Protein AF-X1PT94-F1 (afdb_monomer_lite)

Foldseek 3Di:
DWWPPPFTWDWDFDPVQKIKIWGDDVVVPDTDIDIGDDQFGWPDWDWADDDHTIKIWTWTWHQFPNDTDIDIDIDDDPDQDDDLLSDAQFPPKDKWAQADKWKWFAWDQFFQIKTATPAFTAGPVRHGDDFQFKKAKDDWPFQHVRHPAIFTWAPDDRPRRMTTTHHNVNPGGDNRNVGGGTDGIMIMTTWDFKAAPQSVQAQHWKWKDFPSHTDDIDHQHPRIDGHPDIGRIMMIHHHDDDDDDDDDDDPPDPPDDDDD

Sequence (260 aa):
AFQSRPDSVLWCVLNNGDIATMTYQRDQEVVAWALQTTEGDYESVTVIPGTDEDEVWVIVKRTIDSNDVRYIERFQPRDWGTDQTDCYFVDSGLSFDGGDVVNITDITQADPAVVTVSAWPVDGDGTDLTDDDEVMLTSVSGMTEVNDNIYAIDDANVTGLTFSLNDSANVGDVNSFDFTAYTSGGTAQRFEKNFSGLSHLEGEEVAVFADGGPHQNLNVSSAAVQLSEWSNKVVVGLPYTSVFETLPLIFNTPMGSTIA

Secondary structure (DSSP, 8-state):
-EE-SSS-EEEEE-TTS-EEEEEEEGGGTEEEEEEE--SSEEEEEEEE--SSS-EEEEEEEEEETTEEEEEEEEPPPS--TT-GGG---SEEEEEEE----EEEEEE-SSSS-EEEESS--B-TTSPBP-TT-EEEEEEEES-GGGTTEEEEEEEEETTTTEEEEE-TTSSSB---TTSPPP-EEEEEEE-EEEEE--GGGTTSEEEEEETTEE---EE-BTTEEEEEEEESEEEEEE-------PPP------------

InterPro domains:
  IPR042302 Ubiquitin-activating enzyme E1, FCCH domain superfamily [G3DSA:2.40.30.180] (100-189)

pLDDT: mean 91.66, std 8.6, range [41.69, 98.44]

Radius of gyration: 25.39 Å; chains: 1; bounding box: 57×68×74 Å

Organism: NCBI:txid412755

Structure (mmCIF, N/CA/C/O backbone):
data_AF-X1PT94-F1
#
_entry.id   AF-X1PT94-F1
#
loop_
_atom_site.group_PDB
_atom_site.id
_atom_site.type_symbol
_atom_site.label_atom_id
_atom_site.label_alt_id
_atom_site.label_comp_id
_atom_site.label_asym_id
_atom_site.label_entity_id
_atom_site.label_seq_id
_atom_site.pdbx_PDB_ins_code
_atom_site.Cartn_x
_atom_site.Cartn_y
_atom_site.Cartn_z
_atom_site.occupancy
_atom_site.B_iso_or_equiv
_atom_site.auth_seq_id
_atom_site.auth_comp_id
_atom_site.auth_asym_id
_atom_site.auth_atom_id
_atom_site.pdbx_PDB_model_num
ATOM 1 N N . ALA A 1 1 ? -22.632 1.485 16.801 1.00 94.38 1 ALA A N 1
ATOM 2 C CA . ALA A 1 1 ? -23.000 1.313 15.379 1.00 94.38 1 ALA A CA 1
ATOM 3 C C . ALA A 1 1 ? -23.213 -0.170 15.078 1.00 94.38 1 ALA A C 1
ATOM 5 O O . ALA A 1 1 ? -22.689 -0.989 15.823 1.00 94.38 1 ALA A O 1
ATOM 6 N N . PHE A 1 2 ? -24.005 -0.531 14.066 1.00 96.44 2 PHE A N 1
ATOM 7 C CA . PHE A 1 2 ? -24.284 -1.936 13.737 1.00 96.44 2 PHE A CA 1
ATOM 8 C C . PHE A 1 2 ? -23.809 -2.249 12.320 1.00 96.44 2 PHE A C 1
ATOM 10 O O . PHE A 1 2 ? -24.237 -1.585 11.380 1.00 96.44 2 PHE A O 1
ATOM 17 N N . GLN A 1 3 ? -22.935 -3.245 12.210 1.00 96.12 3 GLN A N 1
ATOM 18 C CA . GLN A 1 3 ? -22.429 -3.816 10.969 1.00 96.12 3 GLN A CA 1
ATOM 19 C C . GLN A 1 3 ? -23.208 -5.090 10.674 1.00 96.12 3 GLN A C 1
ATOM 21 O O . GLN A 1 3 ? -23.402 -5.911 11.569 1.00 96.12 3 GLN A O 1
ATOM 26 N N . SER A 1 4 ? -23.693 -5.230 9.446 1.00 93.25 4 SER A N 1
ATOM 27 C CA . SER A 1 4 ? -24.478 -6.382 9.006 1.00 93.25 4 SER A CA 1
ATOM 28 C C . SER A 1 4 ? -23.685 -7.344 8.124 1.00 93.25 4 SER A C 1
ATOM 30 O O . SER A 1 4 ? -24.002 -8.535 8.117 1.00 93.25 4 SER A O 1
ATOM 32 N N . ARG A 1 5 ? -22.673 -6.839 7.403 1.00 92.31 5 ARG A N 1
ATOM 33 C CA . ARG A 1 5 ? -21.803 -7.593 6.489 1.00 92.31 5 ARG A CA 1
ATOM 34 C C . ARG A 1 5 ? -20.322 -7.327 6.780 1.00 92.31 5 ARG A C 1
ATOM 36 O O . ARG A 1 5 ? -19.987 -6.171 7.028 1.00 92.31 5 ARG A O 1
ATOM 43 N N . PRO A 1 6 ? -19.443 -8.339 6.698 1.00 88.94 6 PRO A N 1
ATOM 44 C CA . PRO A 1 6 ? -19.732 -9.726 6.312 1.00 88.94 6 PRO A CA 1
ATOM 45 C C . PRO A 1 6 ? -20.402 -10.511 7.449 1.00 88.94 6 PRO A C 1
ATOM 47 O O . PRO A 1 6 ? -21.268 -11.347 7.201 1.00 88.94 6 PRO A O 1
ATOM 50 N N . ASP A 1 7 ? -20.070 -10.162 8.691 1.00 89.56 7 ASP A N 1
ATOM 51 C CA . ASP A 1 7 ? -20.659 -10.698 9.910 1.00 89.56 7 ASP A CA 1
ATOM 52 C C . ASP A 1 7 ? -21.449 -9.616 10.650 1.00 89.56 7 ASP A C 1
ATOM 54 O O . ASP A 1 7 ? -21.142 -8.425 10.590 1.00 89.56 7 ASP A O 1
ATOM 58 N N . SER A 1 8 ? -22.467 -10.037 11.400 1.00 94.12 8 SER A N 1
ATOM 59 C CA . SER A 1 8 ? -23.232 -9.126 12.249 1.00 94.12 8 SER A CA 1
ATOM 60 C C . SER A 1 8 ? -22.442 -8.759 13.507 1.00 94.12 8 SER A C 1
ATOM 62 O O . SER A 1 8 ? -22.244 -9.599 14.391 1.00 94.12 8 SER A O 1
ATOM 64 N N . VAL A 1 9 ? -22.026 -7.494 13.600 1.00 96.06 9 VAL A N 1
ATOM 65 C CA . VAL A 1 9 ? -21.229 -6.958 14.712 1.00 96.06 9 VAL A CA 1
ATOM 66 C C . VAL A 1 9 ? -21.850 -5.674 15.261 1.00 96.06 9 VAL A C 1
ATOM 68 O O . VAL A 1 9 ? -22.137 -4.722 14.532 1.00 96.06 9 VAL A O 1
ATOM 71 N N . LEU A 1 10 ? -22.051 -5.625 16.580 1.00 97.00 10 LEU A N 1
ATOM 72 C CA . LEU A 1 10 ? -22.396 -4.393 17.292 1.00 97.00 10 LEU A CA 1
ATOM 73 C C . LEU A 1 10 ? -21.126 -3.741 17.846 1.00 97.00 10 LEU A C 1
ATOM 75 O O . LEU A 1 10 ? -20.381 -4.373 18.589 1.00 97.00 10 LEU A O 1
ATOM 79 N N . TRP A 1 11 ? -20.945 -2.462 17.534 1.00 97.75 11 TRP A N 1
ATOM 80 C CA . TRP A 1 11 ? -19.798 -1.645 17.925 1.00 97.75 11 TRP A CA 1
ATOM 81 C C . TRP A 1 11 ? -20.204 -0.605 18.973 1.00 97.75 11 TRP A C 1
ATOM 83 O O . TRP A 1 11 ? -21.110 0.205 18.723 1.00 97.75 11 TRP A O 1
ATOM 93 N N . CYS A 1 12 ? -19.527 -0.604 20.121 1.00 97.75 12 CYS A N 1
ATOM 94 C CA . CYS A 1 12 ? -19.824 0.244 21.274 1.00 97.75 12 CYS A CA 1
ATOM 95 C C . CYS A 1 12 ? -18.552 0.925 21.792 1.00 97.75 12 CYS A C 1
ATOM 97 O O . CYS A 1 12 ? -17.741 0.284 22.455 1.00 97.75 12 CYS A O 1
ATOM 99 N N . VAL A 1 13 ? -18.401 2.225 21.531 1.00 98.06 13 VAL A N 1
ATOM 100 C CA . VAL A 1 13 ? -17.330 3.036 22.134 1.00 98.06 13 VAL A CA 1
ATOM 101 C C . VAL A 1 13 ? -17.594 3.185 23.632 1.00 98.06 13 VAL A C 1
ATOM 103 O O . VAL A 1 13 ? -18.721 3.476 24.046 1.00 98.06 13 VAL A O 1
ATOM 106 N N . LEU A 1 14 ? -16.566 2.948 24.439 1.00 97.69 14 LEU A N 1
ATOM 107 C CA . LEU A 1 14 ? -16.616 3.006 25.892 1.00 97.69 14 LEU A CA 1
ATOM 108 C C . LEU A 1 14 ? -16.024 4.326 26.406 1.00 97.69 14 LEU A C 1
ATOM 110 O O . LEU A 1 14 ? -15.196 4.960 25.763 1.00 97.69 14 LEU A O 1
ATOM 114 N N . ASN A 1 15 ? -16.408 4.733 27.619 1.00 96.75 15 ASN A N 1
ATOM 115 C CA . ASN A 1 15 ? -15.910 5.976 28.229 1.00 96.75 15 ASN A CA 1
ATOM 116 C C . ASN A 1 15 ? -14.405 5.957 28.561 1.00 96.75 15 ASN A C 1
ATOM 118 O O . ASN A 1 15 ? -13.868 6.994 28.940 1.00 96.75 15 ASN A O 1
ATOM 122 N N . ASN A 1 16 ? -13.756 4.791 28.516 1.00 95.94 16 ASN A N 1
ATOM 123 C CA . ASN A 1 16 ? -12.332 4.625 28.804 1.00 95.94 16 ASN A CA 1
ATOM 124 C C . ASN A 1 16 ? -11.446 4.673 27.547 1.00 95.94 16 ASN A C 1
ATOM 126 O O . ASN A 1 16 ? -10.262 4.406 27.688 1.00 95.94 16 ASN A O 1
ATOM 130 N N . GLY A 1 17 ? -12.007 4.965 26.368 1.00 95.88 17 GLY A N 1
ATOM 131 C CA . GLY A 1 17 ? -11.255 5.060 25.113 1.00 95.88 17 GLY A CA 1
ATOM 132 C C . GLY A 1 17 ? -11.216 3.771 24.290 1.00 95.88 17 GLY A C 1
ATOM 133 O O . GLY A 1 17 ? -10.846 3.826 23.125 1.00 95.88 17 GLY A O 1
ATOM 134 N N . ASP A 1 18 ? -11.664 2.633 24.827 1.00 97.00 18 ASP A N 1
ATOM 135 C CA . ASP A 1 18 ? -11.749 1.370 24.080 1.00 97.00 18 ASP A CA 1
ATOM 136 C C . ASP A 1 18 ? -13.046 1.252 23.260 1.00 97.00 18 ASP A C 1
ATOM 138 O O . ASP A 1 18 ? -14.045 1.939 23.513 1.00 97.00 18 ASP A O 1
ATOM 142 N N . ILE A 1 19 ? -13.085 0.289 22.332 1.00 97.56 19 ILE A N 1
ATOM 143 C CA . ILE A 1 19 ? -14.310 -0.108 21.627 1.00 97.56 19 ILE A CA 1
ATOM 144 C C . ILE A 1 19 ? -14.654 -1.579 21.894 1.00 97.56 19 ILE A C 1
ATOM 146 O O . ILE A 1 19 ? -13.893 -2.504 21.618 1.00 97.56 19 ILE A O 1
ATOM 150 N N . ALA A 1 20 ? -15.843 -1.813 22.450 1.00 97.31 20 ALA A N 1
ATOM 151 C CA . ALA A 1 20 ? -16.391 -3.149 22.629 1.00 97.31 20 ALA A CA 1
ATOM 152 C C . ALA A 1 20 ? -17.113 -3.602 21.355 1.00 97.31 20 ALA A C 1
ATOM 154 O O . ALA A 1 20 ? -17.947 -2.883 20.798 1.00 97.31 20 ALA A O 1
ATOM 155 N N . THR A 1 21 ? -16.824 -4.829 20.933 1.00 96.69 21 THR A N 1
ATOM 156 C CA . THR A 1 21 ? -17.401 -5.477 19.753 1.00 96.69 21 THR A CA 1
ATOM 157 C C . THR A 1 21 ? -18.184 -6.708 20.176 1.00 96.69 21 THR A C 1
ATOM 159 O O . THR A 1 21 ? -17.680 -7.541 20.925 1.00 96.69 21 THR A O 1
ATOM 162 N N . MET A 1 22 ? -19.429 -6.828 19.722 1.00 96.19 22 MET A N 1
ATOM 163 C CA . MET A 1 22 ? -20.236 -8.029 19.925 1.00 96.19 22 MET A CA 1
ATOM 164 C C . MET A 1 22 ? -20.492 -8.699 18.587 1.00 96.19 22 MET A C 1
ATOM 166 O O . MET A 1 22 ? -21.262 -8.178 17.782 1.00 96.19 22 MET A O 1
ATOM 170 N N . THR A 1 23 ? -19.910 -9.877 18.389 1.00 94.00 23 THR A N 1
ATOM 171 C CA . THR A 1 23 ? -20.283 -10.754 17.276 1.00 94.00 23 THR A CA 1
ATOM 172 C C . THR A 1 23 ? -21.617 -11.417 17.604 1.00 94.00 23 THR A C 1
ATOM 174 O O . THR A 1 23 ? -21.763 -12.031 18.666 1.00 94.00 23 THR A O 1
ATOM 177 N N . TYR A 1 24 ? -22.591 -11.284 16.705 1.00 92.06 24 TYR A N 1
ATOM 178 C CA . TYR A 1 24 ? -23.948 -11.793 16.879 1.00 92.06 24 TYR A CA 1
ATOM 179 C C . TYR A 1 24 ? -24.372 -12.646 15.683 1.00 92.06 24 TYR A C 1
ATOM 181 O O . TYR A 1 24 ? -24.795 -12.122 14.659 1.00 92.06 24 TYR A O 1
ATOM 189 N N . GLN A 1 25 ? -24.331 -13.970 15.822 1.00 90.25 25 GLN A N 1
ATOM 190 C CA . GLN A 1 25 ? -24.859 -14.893 14.816 1.00 90.25 25 GLN A CA 1
ATOM 191 C C . GLN A 1 25 ? -25.937 -15.773 15.440 1.00 90.25 25 GLN A C 1
ATOM 193 O O . GLN A 1 25 ? -25.661 -16.807 16.048 1.00 90.25 25 GLN A O 1
ATOM 198 N N . ARG A 1 26 ? -27.198 -15.359 15.278 1.00 85.94 26 ARG A N 1
ATOM 199 C CA . ARG A 1 26 ? -28.342 -16.048 15.887 1.00 85.94 26 ARG A CA 1
ATOM 200 C C . ARG A 1 26 ? -28.503 -17.487 15.398 1.00 85.94 26 ARG A C 1
ATOM 202 O O . ARG A 1 26 ? -28.813 -18.352 16.208 1.00 85.94 26 ARG A O 1
ATOM 209 N N . ASP A 1 27 ? -28.273 -17.731 14.111 1.00 86.81 27 ASP A N 1
ATOM 210 C CA . ASP A 1 27 ? -28.433 -19.059 13.502 1.00 86.81 27 ASP A CA 1
ATOM 211 C C . ASP A 1 27 ? -27.394 -20.072 14.008 1.00 86.81 27 ASP A C 1
ATOM 213 O O . ASP A 1 27 ? -27.640 -21.274 13.970 1.00 86.81 27 ASP A O 1
ATOM 217 N N . GLN A 1 28 ? -26.258 -19.582 14.515 1.00 86.00 28 GLN A N 1
ATOM 218 C CA . GLN A 1 28 ? -25.193 -20.379 15.133 1.00 86.00 28 GLN A CA 1
ATOM 219 C C . GLN A 1 28 ? -25.213 -20.294 16.669 1.00 86.00 28 GLN A C 1
ATOM 221 O O . GLN A 1 28 ? -24.307 -20.801 17.324 1.00 86.00 28 GLN A O 1
ATOM 226 N N . GLU A 1 29 ? -26.213 -19.622 17.250 1.00 89.50 29 GLU A N 1
ATOM 227 C CA . GLU A 1 29 ? -26.308 -19.338 18.690 1.00 89.50 29 GLU A CA 1
ATOM 228 C C . GLU A 1 29 ? -25.057 -18.641 19.271 1.00 89.50 29 GLU A C 1
ATOM 230 O O . GLU A 1 29 ? -24.755 -18.759 20.459 1.00 89.50 29 GLU A O 1
ATOM 235 N N . VAL A 1 30 ? -24.336 -17.868 18.449 1.00 89.31 30 VAL A N 1
ATOM 236 C CA . VAL A 1 30 ? -23.120 -17.156 18.863 1.00 89.31 30 VAL A CA 1
ATOM 237 C C . VAL A 1 30 ? -23.462 -15.740 19.310 1.00 89.31 30 VAL A C 1
ATOM 239 O O . VAL A 1 30 ? -23.962 -14.923 18.533 1.00 89.31 30 VAL A O 1
ATOM 242 N N . VAL A 1 31 ? -23.125 -15.442 20.564 1.00 93.12 31 VAL A N 1
ATOM 243 C CA . VAL A 1 31 ? -23.072 -14.087 21.118 1.00 93.12 31 VAL A CA 1
ATOM 244 C C . VAL A 1 31 ? -21.767 -13.961 21.891 1.00 93.12 31 VAL A C 1
ATOM 246 O O . VAL A 1 31 ? -21.625 -14.544 22.966 1.00 93.12 31 VAL A O 1
ATOM 249 N N . ALA A 1 32 ? -20.804 -13.233 21.336 1.00 91.75 32 ALA A N 1
ATOM 250 C CA . ALA A 1 32 ? -19.468 -13.114 21.912 1.00 91.75 32 ALA A CA 1
ATOM 251 C C . ALA A 1 32 ? -19.018 -11.656 21.937 1.00 91.75 32 ALA A C 1
ATOM 253 O O . ALA A 1 32 ? -19.151 -10.953 20.938 1.00 91.75 32 ALA A O 1
ATOM 254 N N . TRP A 1 33 ? -18.484 -11.227 23.079 1.00 94.62 33 TRP A N 1
ATOM 255 C CA . TRP A 1 33 ? -17.905 -9.900 23.259 1.00 94.62 33 TRP A CA 1
ATOM 256 C C . TRP A 1 33 ? -16.384 -9.968 23.164 1.00 94.62 33 TRP A C 1
ATOM 258 O O . TRP A 1 33 ? -15.770 -10.864 23.740 1.00 94.62 33 TRP A O 1
ATOM 268 N N . ALA A 1 34 ? -15.798 -8.990 22.487 1.00 94.38 34 ALA A N 1
ATOM 269 C CA . ALA A 1 34 ? -14.366 -8.738 22.451 1.00 94.38 34 ALA A CA 1
ATOM 270 C C . ALA A 1 34 ? -14.104 -7.240 22.647 1.00 94.38 34 ALA A C 1
ATOM 272 O O . ALA A 1 34 ? -14.920 -6.400 22.258 1.00 94.38 34 ALA A O 1
ATOM 273 N N . LEU A 1 35 ? -12.971 -6.916 23.260 1.00 95.44 35 LEU A N 1
ATOM 274 C CA . LEU A 1 35 ? -12.508 -5.546 23.442 1.00 95.44 35 LEU A CA 1
ATOM 275 C C . LEU A 1 35 ? -11.435 -5.251 22.396 1.00 95.44 35 LEU A C 1
ATOM 277 O O . LEU A 1 35 ? -10.544 -6.077 22.211 1.00 95.44 35 LEU A O 1
ATOM 281 N N . GLN A 1 36 ? -11.531 -4.101 21.735 1.00 94.94 36 GLN A N 1
ATOM 282 C CA . GLN A 1 36 ? -10.475 -3.577 20.876 1.00 94.94 36 GLN A CA 1
ATOM 283 C C . GLN A 1 36 ? -9.895 -2.326 21.537 1.00 94.94 36 GLN A C 1
ATOM 285 O O . GLN A 1 36 ? -10.638 -1.415 21.919 1.00 94.94 36 GLN A O 1
ATOM 290 N N . THR A 1 37 ? -8.573 -2.303 21.644 1.00 94.25 37 THR A N 1
ATOM 291 C CA . THR A 1 37 ? -7.779 -1.227 22.241 1.00 94.25 37 THR A CA 1
ATOM 292 C C . THR A 1 37 ? -6.743 -0.785 21.212 1.00 94.25 37 THR A C 1
ATOM 294 O O . THR A 1 37 ? -6.176 -1.631 20.527 1.00 94.25 37 THR A O 1
ATOM 297 N N . THR A 1 38 ? -6.523 0.523 21.110 1.00 94.06 38 THR A N 1
ATOM 298 C CA . THR A 1 38 ? -5.530 1.178 20.238 1.00 94.06 38 THR A CA 1
ATOM 299 C C . THR A 1 38 ? -4.609 2.040 21.101 1.00 94.06 38 THR A C 1
ATOM 301 O O . THR A 1 38 ? -4.947 2.361 22.241 1.00 94.06 38 THR A O 1
ATOM 304 N N . GLU A 1 39 ? -3.476 2.485 20.560 1.00 92.12 39 GLU A N 1
ATOM 305 C CA . GLU A 1 39 ? -2.701 3.580 21.155 1.00 92.12 39 GLU A CA 1
ATOM 306 C C . GLU A 1 39 ? -3.374 4.940 20.912 1.00 92.12 39 GLU A C 1
ATOM 308 O O . GLU A 1 39 ? -3.039 5.706 20.010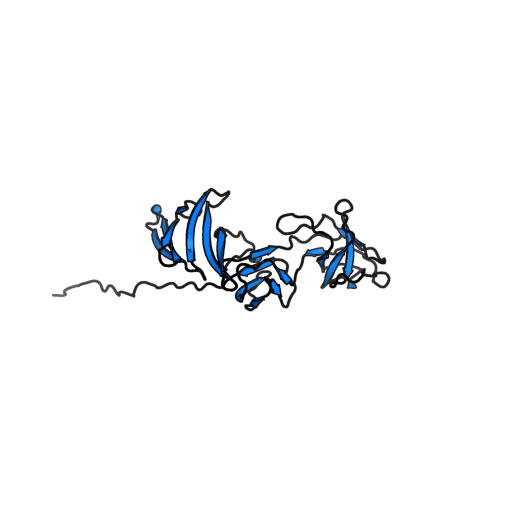 1.00 92.12 39 GLU A O 1
ATOM 313 N N . GLY A 1 40 ? -4.406 5.212 21.701 1.00 94.00 40 GLY A N 1
ATOM 314 C CA . GLY A 1 40 ? -5.260 6.388 21.597 1.00 94.00 40 GLY A CA 1
ATOM 315 C C . GLY A 1 40 ? -6.636 6.104 22.189 1.00 94.00 40 GLY A C 1
ATOM 316 O O . GLY A 1 40 ? -6.853 5.057 22.794 1.00 94.00 40 GLY A O 1
ATOM 317 N N . ASP A 1 41 ? -7.576 7.020 21.976 1.00 97.44 41 ASP A N 1
ATOM 318 C CA . ASP A 1 41 ? -8.955 6.878 22.441 1.00 97.44 41 ASP A CA 1
ATOM 319 C C . ASP A 1 41 ? -9.924 6.855 21.252 1.00 97.44 41 ASP A C 1
ATOM 321 O O . ASP A 1 41 ? -10.014 7.824 20.492 1.00 97.44 41 ASP A O 1
ATOM 325 N N . TYR A 1 42 ? -10.717 5.793 21.114 1.00 98.19 42 TYR A N 1
ATOM 326 C CA . TYR A 1 42 ? -11.893 5.806 20.247 1.00 98.19 42 TYR A CA 1
ATOM 327 C C . TYR A 1 42 ? -12.920 6.806 20.809 1.00 98.19 42 TYR A C 1
ATOM 329 O O . TYR A 1 42 ? -13.397 6.660 21.933 1.00 98.19 42 TYR A O 1
ATOM 337 N N . GLU A 1 43 ? -13.301 7.821 20.029 1.00 98.00 43 GLU A N 1
ATOM 338 C CA . GLU A 1 43 ? -14.294 8.833 20.433 1.00 98.00 43 GLU A CA 1
ATOM 339 C C . GLU A 1 43 ? -15.669 8.606 19.781 1.00 98.00 43 GLU A C 1
ATOM 341 O O . GLU A 1 43 ? -16.701 8.997 20.332 1.00 98.00 43 GLU A O 1
ATOM 346 N N . SER A 1 44 ? -15.712 7.988 18.597 1.00 98.06 44 SER A N 1
ATOM 347 C CA . SER A 1 44 ? -16.954 7.758 17.850 1.00 98.06 44 SER A CA 1
ATOM 348 C C . SER A 1 44 ? -16.819 6.591 16.878 1.00 98.06 44 SER A C 1
ATOM 350 O O . SER A 1 44 ? -15.726 6.305 16.401 1.00 98.06 44 SER A O 1
ATOM 352 N N . VAL A 1 45 ? -17.945 5.950 16.552 1.00 98.44 45 VAL A N 1
ATOM 353 C CA . VAL A 1 45 ? -18.034 4.900 15.530 1.00 98.44 45 VAL A CA 1
ATOM 354 C C . VAL A 1 45 ? -19.313 5.051 14.712 1.00 98.44 45 VAL A C 1
ATOM 356 O O . VAL A 1 45 ? -20.404 5.241 15.261 1.00 98.44 45 VAL A O 1
ATOM 359 N N . THR A 1 46 ? -19.198 4.902 13.397 1.00 98.19 46 THR A N 1
ATOM 360 C CA . THR A 1 46 ? -20.323 4.788 12.470 1.00 98.19 46 THR A CA 1
ATOM 361 C C . THR A 1 46 ? -20.092 3.635 11.504 1.00 98.19 46 THR A C 1
ATOM 363 O O . THR A 1 46 ? -18.961 3.233 11.257 1.00 98.19 46 THR A O 1
ATOM 366 N N . VAL A 1 47 ? -21.182 3.090 10.973 1.00 98.06 47 VAL A N 1
ATOM 367 C CA . VAL A 1 47 ? -21.133 2.061 9.935 1.00 98.06 47 VAL A CA 1
ATOM 368 C C . VAL A 1 47 ? -21.922 2.557 8.739 1.00 98.06 47 VAL A C 1
ATOM 370 O O . VAL A 1 47 ? -23.036 3.062 8.909 1.00 98.06 47 VAL A O 1
ATOM 373 N N . ILE A 1 48 ? -21.342 2.423 7.551 1.00 96.88 48 ILE A N 1
ATOM 374 C CA . ILE A 1 48 ? -22.002 2.722 6.281 1.00 96.88 48 ILE A CA 1
ATOM 375 C C . ILE A 1 48 ? -21.987 1.480 5.381 1.00 96.88 48 ILE A C 1
ATOM 377 O O . ILE A 1 48 ? -21.082 0.659 5.504 1.00 96.88 48 ILE A O 1
ATOM 381 N N . PRO A 1 49 ? -22.968 1.310 4.481 1.00 95.88 49 PRO A N 1
ATOM 382 C CA . PRO A 1 49 ? -22.921 0.224 3.507 1.00 95.88 49 PRO A CA 1
ATOM 383 C C . PRO A 1 49 ? -21.754 0.428 2.530 1.00 95.88 49 PRO A C 1
ATOM 385 O O . PRO A 1 49 ? -21.680 1.491 1.912 1.00 95.88 49 PRO A O 1
ATOM 388 N N . GLY A 1 50 ? -20.887 -0.575 2.375 1.00 91.88 50 GLY A N 1
ATOM 389 C CA . GLY A 1 50 ? -19.879 -0.634 1.310 1.00 91.88 50 GLY A CA 1
ATOM 390 C C . GLY A 1 50 ? -20.350 -1.469 0.113 1.00 91.88 50 GLY A C 1
ATOM 391 O O . GLY A 1 50 ? -21.536 -1.804 -0.002 1.00 91.88 50 GLY A O 1
ATOM 392 N N . THR A 1 51 ? -19.431 -1.792 -0.802 1.00 89.75 51 THR A N 1
ATOM 393 C CA . THR A 1 51 ? -19.721 -2.617 -1.992 1.00 89.75 51 THR A CA 1
ATOM 394 C C . THR A 1 51 ? -19.944 -4.081 -1.626 1.00 89.75 51 THR A C 1
ATOM 396 O O . THR A 1 51 ? -20.997 -4.639 -1.943 1.00 89.75 51 THR A O 1
ATOM 399 N N . ASP A 1 52 ? -18.980 -4.666 -0.918 1.00 89.38 52 ASP A N 1
ATOM 400 C CA . ASP A 1 52 ? -18.935 -6.091 -0.572 1.00 89.38 52 ASP A CA 1
ATOM 401 C C . ASP A 1 52 ? -19.175 -6.306 0.930 1.00 89.38 52 ASP A C 1
ATOM 403 O O . ASP A 1 52 ? -20.008 -7.124 1.334 1.00 89.38 52 ASP A O 1
ATOM 407 N N . GLU A 1 53 ? -18.524 -5.488 1.759 1.00 93.88 53 GLU A N 1
ATOM 408 C CA . GLU A 1 53 ? -18.646 -5.465 3.217 1.00 93.88 53 GLU A CA 1
ATOM 409 C C . GLU A 1 53 ? -19.139 -4.093 3.704 1.00 93.88 53 GLU A C 1
ATOM 411 O O . GLU A 1 53 ? -18.954 -3.080 3.031 1.00 93.88 53 GLU A O 1
ATOM 416 N N . ASP A 1 54 ? -19.790 -4.041 4.870 1.00 96.38 54 ASP A N 1
ATOM 417 C CA . ASP A 1 54 ? -20.132 -2.759 5.491 1.00 96.38 54 ASP A CA 1
ATOM 418 C C . ASP A 1 54 ? -18.858 -2.112 6.053 1.00 96.38 54 ASP A C 1
ATOM 420 O O . ASP A 1 54 ? -18.062 -2.769 6.727 1.00 96.38 54 ASP A O 1
ATOM 424 N N . GLU A 1 55 ? -18.694 -0.810 5.838 1.00 96.56 55 GLU A N 1
ATOM 425 C CA . GLU A 1 55 ? -17.508 -0.071 6.255 1.00 96.56 55 GLU A CA 1
ATOM 426 C C . GLU A 1 55 ? -17.678 0.489 7.668 1.00 96.56 55 GLU A C 1
ATOM 428 O O . GLU A 1 55 ? -18.623 1.236 7.955 1.00 96.56 55 GLU A O 1
ATOM 433 N N . VAL A 1 56 ? -16.733 0.163 8.551 1.00 97.00 56 VAL A N 1
ATOM 434 C CA . VAL A 1 56 ? -16.699 0.655 9.931 1.00 97.00 56 VAL A CA 1
ATOM 435 C C . VAL A 1 56 ? -15.710 1.808 10.020 1.00 97.00 56 VAL A C 1
ATOM 437 O O . VAL A 1 56 ? -14.505 1.622 9.864 1.00 97.00 56 VAL A O 1
ATOM 440 N N . TRP A 1 57 ? -16.232 2.996 10.302 1.00 97.88 57 TRP A N 1
ATOM 441 C CA . TRP A 1 57 ? -15.463 4.227 10.427 1.00 97.88 57 TRP A CA 1
ATOM 442 C C . TRP A 1 57 ? -15.440 4.682 11.880 1.00 97.88 57 TRP A C 1
ATOM 444 O O . TRP A 1 57 ? -16.485 4.738 12.539 1.00 97.88 57 TRP A O 1
ATOM 454 N N . VAL A 1 58 ? -14.264 5.046 12.373 1.00 98.06 58 VAL A N 1
ATOM 455 C CA . VAL A 1 58 ? -14.050 5.513 13.743 1.00 98.06 58 VAL A CA 1
ATOM 456 C C . VAL A 1 58 ? -13.359 6.868 13.763 1.00 98.06 58 VAL A C 1
ATOM 458 O O . VAL A 1 58 ? -12.617 7.225 12.852 1.00 98.06 58 VAL A O 1
ATOM 461 N N . ILE A 1 59 ? -13.618 7.629 14.824 1.00 98.12 59 ILE A N 1
ATOM 462 C CA . ILE A 1 59 ? -12.779 8.768 15.190 1.00 98.12 59 ILE A CA 1
ATOM 463 C C . ILE A 1 59 ? -11.866 8.299 16.311 1.00 98.12 59 ILE A C 1
ATOM 465 O O . ILE A 1 59 ? -12.369 7.879 17.355 1.00 98.12 59 ILE A O 1
ATOM 469 N N . VAL A 1 60 ? -10.557 8.400 16.101 1.00 97.88 60 VAL A N 1
ATOM 470 C CA . VAL A 1 60 ? -9.542 8.088 17.110 1.00 97.88 60 VAL A CA 1
ATOM 471 C C . VAL A 1 60 ? -8.819 9.370 17.486 1.00 97.88 60 VAL A C 1
ATOM 473 O O . VAL A 1 60 ? -8.334 10.107 16.626 1.00 97.88 60 VAL A O 1
ATOM 476 N N . LYS A 1 61 ? -8.766 9.664 18.779 1.00 97.50 61 LYS A N 1
ATOM 477 C CA . LYS A 1 61 ? -7.946 10.732 19.334 1.00 97.50 61 LYS A CA 1
ATOM 478 C C . LYS A 1 61 ? -6.571 10.162 19.686 1.00 97.50 61 LYS A C 1
ATOM 480 O O . LYS A 1 61 ? -6.486 9.203 20.447 1.00 97.50 61 LYS A O 1
ATOM 485 N N . ARG A 1 62 ? -5.507 10.789 19.187 1.00 95.38 62 ARG A N 1
ATOM 486 C CA . ARG A 1 62 ? -4.107 10.450 19.495 1.00 95.38 62 ARG A CA 1
ATOM 487 C C . ARG A 1 62 ? -3.362 11.697 19.964 1.00 95.38 62 ARG A C 1
ATOM 489 O O . ARG A 1 62 ? -3.763 12.817 19.638 1.00 95.38 62 ARG A O 1
ATOM 496 N N . THR A 1 63 ? -2.290 11.514 20.725 1.00 94.25 63 THR A N 1
ATOM 497 C CA . THR A 1 63 ? -1.394 12.609 21.111 1.00 94.25 63 THR A CA 1
ATOM 498 C C . THR A 1 63 ? -0.118 12.508 20.286 1.00 94.25 63 THR A C 1
ATOM 500 O O . THR A 1 63 ? 0.719 11.663 20.564 1.00 94.25 63 THR A O 1
ATOM 503 N N . ILE A 1 64 ? 0.033 13.388 19.296 1.00 93.38 64 ILE A N 1
ATOM 504 C CA . ILE A 1 64 ? 1.186 13.436 18.387 1.00 93.38 64 ILE A CA 1
ATOM 505 C C . ILE A 1 64 ? 1.978 14.709 18.670 1.00 93.38 64 ILE A C 1
ATOM 507 O O . ILE A 1 64 ? 1.402 15.800 18.715 1.00 93.38 64 ILE A O 1
ATOM 511 N N . ASP A 1 65 ? 3.282 14.591 18.925 1.00 90.06 65 ASP A N 1
ATOM 512 C CA . ASP A 1 65 ? 4.155 15.723 19.273 1.00 90.06 65 ASP A CA 1
ATOM 513 C C . ASP A 1 65 ? 3.580 16.633 20.377 1.00 90.06 65 ASP A C 1
ATOM 515 O O . ASP A 1 65 ? 3.629 17.863 20.307 1.00 90.06 65 ASP A O 1
ATOM 519 N N . SER A 1 66 ? 3.010 16.033 21.429 1.00 91.25 66 SER A N 1
ATOM 520 C CA . SER A 1 66 ? 2.322 16.731 22.537 1.00 91.25 66 SER A CA 1
ATOM 521 C C . SER A 1 66 ? 1.019 17.461 22.168 1.00 91.25 66 SER A C 1
ATOM 523 O O . SER A 1 66 ? 0.506 18.230 22.984 1.00 91.25 66 SER A O 1
ATOM 525 N N . ASN A 1 67 ? 0.463 17.232 20.978 1.00 94.44 67 ASN A N 1
ATOM 526 C CA . ASN A 1 67 ? -0.813 17.795 20.544 1.00 94.44 67 ASN A CA 1
ATOM 527 C C . ASN A 1 67 ? -1.874 16.705 20.411 1.00 94.44 67 ASN A C 1
ATOM 529 O O . ASN A 1 67 ? -1.643 15.665 19.803 1.00 94.44 67 ASN A O 1
ATOM 533 N N . ASP A 1 68 ? -3.070 16.981 20.924 1.00 96.25 68 ASP A N 1
ATOM 534 C CA . ASP A 1 68 ? -4.224 16.111 20.718 1.00 96.25 68 ASP A CA 1
ATOM 535 C C . ASP A 1 68 ? -4.788 16.312 19.306 1.00 96.25 68 ASP A C 1
ATOM 537 O O . ASP A 1 68 ? -5.339 17.371 18.986 1.00 96.25 68 ASP A O 1
ATOM 541 N N . VAL A 1 69 ? -4.695 15.271 18.484 1.00 96.50 69 VAL A N 1
ATOM 542 C CA . VAL A 1 69 ? -5.195 15.229 17.105 1.00 96.50 69 VAL A CA 1
ATOM 543 C C . VAL A 1 69 ? -6.271 14.150 16.992 1.00 96.50 69 VAL A C 1
ATOM 545 O O . VAL A 1 69 ? -6.299 13.193 17.763 1.00 96.50 69 VAL A O 1
ATOM 548 N N . ARG A 1 70 ? -7.211 14.332 16.063 1.00 97.31 70 ARG A N 1
ATOM 549 C CA . ARG A 1 70 ? -8.273 13.365 15.770 1.00 97.31 70 ARG A CA 1
ATOM 550 C C . ARG A 1 70 ? -8.127 12.874 14.345 1.00 97.31 70 ARG A C 1
ATOM 552 O O . ARG A 1 70 ? -8.099 13.691 13.426 1.00 97.31 70 ARG A O 1
ATOM 559 N N . TYR A 1 71 ? -8.102 11.562 14.195 1.00 97.25 71 TYR A N 1
ATOM 560 C CA . TYR A 1 71 ? -8.027 10.873 12.920 1.00 97.25 71 TYR A CA 1
ATOM 561 C C . TYR A 1 71 ? -9.358 10.201 12.621 1.00 97.25 71 TYR A C 1
ATOM 563 O O . TYR A 1 71 ? -10.073 9.768 13.527 1.00 97.25 71 TYR A O 1
ATOM 571 N N . ILE A 1 72 ? -9.700 10.163 11.338 1.00 97.50 72 ILE A N 1
ATOM 572 C CA . ILE A 1 72 ? -10.793 9.344 10.828 1.00 97.50 72 ILE A CA 1
ATOM 573 C C . ILE A 1 72 ? -10.133 8.082 10.293 1.00 97.50 72 ILE A C 1
ATOM 575 O O . ILE A 1 72 ? -9.377 8.157 9.328 1.00 97.50 72 ILE A O 1
ATOM 579 N N . GLU A 1 73 ? -10.406 6.950 10.929 1.00 96.75 73 GLU A N 1
ATOM 580 C CA . GLU A 1 73 ? -9.814 5.661 10.574 1.00 96.75 73 GLU A CA 1
ATOM 581 C C . GLU A 1 73 ? -10.921 4.696 10.131 1.00 96.75 73 GLU A C 1
ATOM 583 O O . GLU A 1 73 ? -12.076 4.801 10.563 1.00 96.75 73 GLU A O 1
ATOM 588 N N . ARG A 1 74 ? -10.579 3.766 9.238 1.00 95.31 74 ARG A N 1
ATOM 589 C CA . ARG A 1 74 ? -11.492 2.744 8.719 1.00 95.31 74 ARG A CA 1
ATOM 590 C C . ARG A 1 74 ? -10.931 1.373 9.065 1.00 95.31 74 ARG A C 1
ATOM 592 O O . ARG A 1 74 ? -9.775 1.105 8.758 1.00 95.31 74 ARG A O 1
ATOM 599 N N . PHE A 1 75 ? -11.748 0.499 9.649 1.00 94.00 75 PHE A N 1
ATOM 600 C CA . PHE A 1 75 ? -11.359 -0.905 9.780 1.00 94.00 75 PHE A CA 1
ATOM 601 C C . PHE A 1 75 ? -11.265 -1.535 8.392 1.00 94.00 75 PHE A C 1
ATOM 603 O O . PHE A 1 75 ? -12.176 -1.379 7.574 1.00 94.00 75 PHE A O 1
ATOM 610 N N . GLN A 1 76 ? -10.170 -2.248 8.138 1.00 92.00 76 GLN A N 1
ATOM 611 C CA . GLN A 1 76 ? -9.992 -2.962 6.883 1.00 92.00 76 GLN A CA 1
ATOM 612 C C . GLN A 1 76 ? -11.078 -4.044 6.729 1.00 92.00 76 GLN A C 1
ATOM 614 O O . GLN A 1 76 ? -11.425 -4.693 7.726 1.00 92.00 76 GLN A O 1
ATOM 619 N N . PRO A 1 77 ? -11.622 -4.249 5.512 1.00 89.62 77 PRO A N 1
ATOM 620 C CA . PRO A 1 77 ? -12.471 -5.396 5.216 1.00 89.62 77 PRO A CA 1
ATOM 621 C C . PRO A 1 77 ? -11.818 -6.709 5.646 1.00 89.62 77 PRO A C 1
ATOM 623 O O . PRO A 1 77 ? -10.593 -6.849 5.657 1.00 89.62 77 PRO A O 1
ATOM 626 N N . ARG A 1 78 ? -12.646 -7.681 6.025 1.00 84.56 78 ARG A N 1
ATOM 627 C CA . ARG A 1 78 ? -12.166 -8.978 6.500 1.00 84.56 78 ARG A CA 1
ATOM 628 C C . ARG A 1 78 ? -11.615 -9.827 5.359 1.00 84.56 78 ARG A C 1
ATOM 630 O O . ARG A 1 78 ? -10.679 -10.596 5.587 1.00 84.56 78 ARG A O 1
ATOM 637 N N . ASP A 1 79 ? -12.215 -9.728 4.178 1.00 85.38 79 ASP A N 1
ATOM 638 C CA . ASP A 1 79 ? -11.719 -10.362 2.963 1.00 85.38 79 ASP A CA 1
ATOM 639 C C . ASP A 1 79 ? -10.611 -9.510 2.323 1.00 85.38 79 ASP A C 1
ATOM 641 O O . ASP A 1 79 ? -10.846 -8.403 1.843 1.00 85.38 79 ASP A O 1
ATOM 645 N N . TRP A 1 80 ? -9.391 -10.042 2.336 1.00 79.44 80 TRP A N 1
ATOM 646 C CA . TRP A 1 80 ? -8.207 -9.482 1.675 1.00 79.44 80 TRP A CA 1
ATOM 647 C C . TRP A 1 80 ? -7.842 -10.279 0.411 1.00 79.44 80 TRP A C 1
ATOM 649 O O . TRP A 1 80 ? -6.741 -10.171 -0.118 1.00 79.44 80 TRP A O 1
ATOM 659 N N . GLY A 1 81 ? -8.766 -11.105 -0.087 1.00 85.19 81 GLY A N 1
ATOM 660 C CA . GLY A 1 81 ? -8.568 -11.916 -1.276 1.00 85.19 81 GLY A CA 1
ATOM 661 C C . GLY A 1 81 ? -7.623 -13.092 -1.037 1.00 85.19 81 GLY A C 1
ATOM 662 O O . GLY A 1 81 ? -7.694 -13.799 -0.031 1.00 85.19 81 GLY A O 1
ATOM 663 N N . THR A 1 82 ? -6.779 -13.367 -2.030 1.00 84.81 82 THR A N 1
ATOM 664 C CA . THR A 1 82 ? -5.872 -14.527 -2.023 1.00 84.81 82 THR A CA 1
ATOM 665 C C . THR A 1 82 ? -4.400 -14.150 -1.981 1.00 84.81 82 THR A C 1
ATOM 667 O O . THR A 1 82 ? -3.568 -15.047 -1.835 1.00 84.81 82 THR A O 1
ATOM 670 N N . ASP A 1 83 ? -4.072 -12.869 -2.159 1.00 85.56 83 ASP A N 1
ATOM 671 C CA . ASP A 1 83 ? -2.689 -12.412 -2.177 1.00 85.56 83 ASP A CA 1
ATOM 672 C C . ASP A 1 83 ? -2.213 -12.115 -0.756 1.00 85.56 83 ASP A C 1
ATOM 674 O O . ASP A 1 83 ? -2.766 -11.282 -0.043 1.00 85.56 83 ASP A O 1
ATOM 678 N N . GLN A 1 84 ? -1.175 -12.827 -0.328 1.00 86.19 84 GLN A N 1
ATOM 679 C CA . GLN A 1 84 ? -0.621 -12.653 1.006 1.00 86.19 84 GLN A CA 1
ATOM 680 C C . GLN A 1 84 ? -0.030 -11.251 1.202 1.00 86.19 84 GLN A C 1
ATOM 682 O O . GLN A 1 84 ? 0.034 -10.790 2.339 1.00 86.19 84 GLN A O 1
ATOM 687 N N . THR A 1 85 ? 0.385 -10.560 0.137 1.00 87.00 85 THR A N 1
ATOM 688 C CA . THR A 1 85 ? 0.912 -9.192 0.244 1.00 87.00 85 THR A CA 1
ATOM 689 C C . THR A 1 85 ? -0.136 -8.185 0.709 1.00 87.00 85 THR A C 1
ATOM 691 O O . THR A 1 85 ? 0.228 -7.160 1.272 1.00 87.00 85 THR A O 1
ATOM 694 N N . ASP A 1 86 ? -1.421 -8.498 0.528 1.00 86.00 86 ASP A N 1
ATOM 695 C CA . ASP A 1 86 ? -2.542 -7.607 0.850 1.00 86.00 86 ASP A CA 1
ATOM 696 C C . ASP A 1 86 ? -3.027 -7.798 2.301 1.00 86.00 86 ASP A C 1
ATOM 698 O O . ASP A 1 86 ? -4.004 -7.195 2.752 1.00 86.00 86 ASP A O 1
ATOM 702 N N . CYS A 1 87 ? -2.330 -8.648 3.061 1.00 87.44 87 CYS A N 1
ATOM 703 C CA . CYS A 1 87 ? -2.567 -8.846 4.481 1.00 87.44 87 CYS A CA 1
ATOM 704 C C . CYS A 1 87 ? -2.356 -7.543 5.262 1.00 87.44 87 CYS A C 1
ATOM 706 O O . CYS A 1 87 ? -1.255 -6.998 5.319 1.00 87.44 87 CYS A O 1
ATOM 708 N N . TYR A 1 88 ? -3.401 -7.101 5.958 1.00 90.75 88 TYR A N 1
ATOM 709 C CA . TYR A 1 88 ? -3.385 -5.885 6.762 1.00 90.75 88 TYR A CA 1
ATOM 710 C C . TYR A 1 88 ? -3.645 -6.229 8.234 1.00 90.75 88 TYR A C 1
ATOM 712 O O . TYR A 1 88 ? -4.784 -6.293 8.697 1.00 90.75 88 TYR A O 1
ATOM 720 N N . PHE A 1 89 ? -2.568 -6.503 8.971 1.00 89.94 89 PHE A N 1
ATOM 721 C CA . PHE A 1 89 ? -2.614 -6.906 10.383 1.00 89.94 89 PHE A CA 1
ATOM 722 C C . PHE A 1 89 ? -1.874 -5.907 11.272 1.00 89.94 89 PHE A C 1
ATOM 724 O O . PHE A 1 89 ? -1.010 -6.273 12.068 1.00 89.94 89 PHE A O 1
ATOM 731 N N . VAL A 1 90 ? -2.236 -4.637 11.133 1.00 93.56 90 VAL A N 1
ATOM 732 C CA . VAL A 1 90 ? -1.735 -3.524 11.942 1.00 93.56 90 VAL A CA 1
ATOM 733 C C . VAL A 1 90 ? -2.894 -2.616 12.337 1.00 93.56 90 VAL A C 1
ATOM 735 O O . VAL A 1 90 ? -3.957 -2.650 11.716 1.00 93.56 90 VAL A O 1
ATOM 738 N N . ASP A 1 91 ? -2.684 -1.806 13.366 1.00 93.88 91 ASP A N 1
ATOM 739 C CA . ASP A 1 91 ? -3.608 -0.743 13.753 1.00 93.88 91 ASP A CA 1
ATOM 740 C C . ASP A 1 91 ? -3.136 0.606 13.188 1.00 93.88 91 ASP A C 1
ATOM 742 O O . ASP A 1 91 ? -1.934 0.845 13.054 1.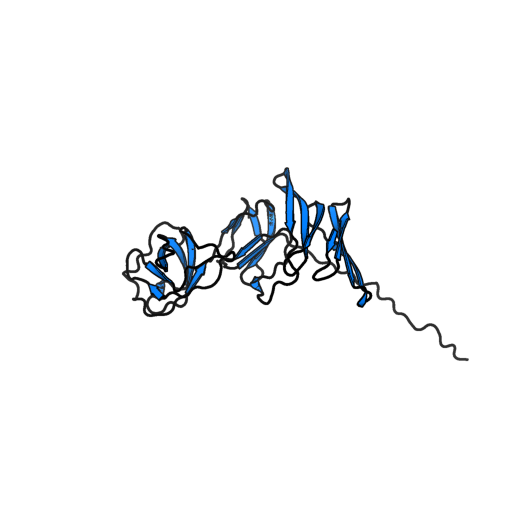00 93.88 91 ASP A O 1
ATOM 746 N N . SER A 1 92 ? -4.077 1.482 12.829 1.00 94.12 92 SER A N 1
ATOM 747 C CA . SER A 1 92 ? -3.803 2.812 12.264 1.00 94.12 92 SER A CA 1
ATOM 748 C C . SER A 1 92 ? -2.801 2.803 11.098 1.00 94.12 92 SER A C 1
ATOM 750 O O . SER A 1 92 ? -1.947 3.679 10.972 1.00 94.12 92 SER A O 1
ATOM 752 N N . GLY A 1 93 ? -2.831 1.765 10.265 1.00 94.38 93 GLY A N 1
ATOM 753 C CA . GLY A 1 93 ? -1.792 1.563 9.266 1.00 94.38 93 GLY A CA 1
ATOM 754 C C . GLY A 1 93 ? -1.959 2.402 7.998 1.00 94.38 93 GLY A C 1
ATOM 755 O O . GLY A 1 93 ? -3.040 2.888 7.661 1.00 94.38 93 GLY A O 1
ATOM 756 N N . LEU A 1 94 ? -0.881 2.489 7.234 1.00 94.12 94 LEU A N 1
ATOM 757 C CA . LEU A 1 94 ? -0.857 2.969 5.860 1.00 94.12 94 LEU A CA 1
ATOM 758 C C . LEU A 1 94 ? -0.316 1.850 4.970 1.00 94.12 94 LEU A C 1
ATOM 760 O O . LEU A 1 94 ? 0.615 1.142 5.358 1.00 94.12 94 LEU A O 1
ATOM 764 N N . SER A 1 95 ? -0.908 1.686 3.792 1.00 92.88 95 SER A N 1
ATOM 765 C CA . SER A 1 95 ? -0.419 0.767 2.771 1.00 92.88 95 SER A CA 1
ATOM 766 C C . SER A 1 95 ? 0.161 1.540 1.595 1.00 92.88 95 SER A C 1
ATOM 768 O O . SER A 1 95 ? -0.380 2.569 1.195 1.00 92.88 95 SER A O 1
ATOM 770 N N . PHE A 1 96 ? 1.225 1.001 1.029 1.00 94.12 96 PHE A N 1
ATOM 771 C CA . PHE A 1 96 ? 1.812 1.396 -0.234 1.00 94.12 96 PHE A CA 1
ATOM 772 C C . PHE A 1 96 ? 1.729 0.208 -1.189 1.00 94.12 96 PHE A C 1
ATOM 774 O O . PHE A 1 96 ? 2.042 -0.919 -0.798 1.00 94.12 96 PHE A O 1
ATOM 781 N N . ASP A 1 97 ? 1.324 0.473 -2.423 1.00 93.69 97 ASP A N 1
ATOM 782 C CA . ASP A 1 97 ? 1.301 -0.504 -3.502 1.00 93.69 97 ASP A CA 1
ATOM 783 C C . ASP A 1 97 ? 1.880 0.154 -4.755 1.00 93.69 97 ASP A C 1
ATOM 785 O O . ASP A 1 97 ? 1.285 1.066 -5.330 1.00 93.69 97 ASP A O 1
ATOM 789 N N . GLY A 1 98 ? 3.071 -0.290 -5.149 1.00 92.62 98 GLY A N 1
ATOM 790 C CA . GLY A 1 98 ? 3.766 0.204 -6.330 1.00 92.62 98 GLY A CA 1
ATOM 791 C C . GLY A 1 98 ? 3.202 -0.321 -7.651 1.00 92.62 98 GLY A C 1
ATOM 792 O O . GLY A 1 98 ? 3.722 0.025 -8.710 1.00 92.62 98 GLY A O 1
ATOM 793 N N . GLY A 1 99 ? 2.157 -1.145 -7.603 1.00 93.31 99 GLY A N 1
ATOM 794 C CA . GLY A 1 99 ? 1.453 -1.640 -8.769 1.00 93.31 99 GLY A CA 1
ATOM 795 C C . GLY A 1 99 ? 2.102 -2.855 -9.423 1.00 93.31 99 GLY A C 1
ATOM 796 O O . GLY A 1 99 ? 3.125 -3.403 -8.984 1.00 93.31 99 GLY A O 1
ATOM 797 N N . ASP A 1 100 ? 1.445 -3.286 -10.496 1.00 92.69 100 ASP A N 1
ATOM 798 C CA . ASP A 1 100 ? 1.751 -4.520 -11.203 1.00 92.69 100 ASP A CA 1
ATOM 799 C C . ASP A 1 100 ? 2.989 -4.410 -12.097 1.00 92.69 100 ASP A C 1
ATOM 801 O O . ASP A 1 100 ? 3.392 -3.353 -12.586 1.00 92.69 100 ASP A O 1
ATOM 805 N N . VAL A 1 101 ? 3.567 -5.573 -12.380 1.00 94.69 101 VAL A N 1
ATOM 806 C CA . VAL A 1 101 ? 4.673 -5.708 -13.321 1.00 94.69 101 VAL A CA 1
ATOM 807 C C . VAL A 1 101 ? 4.239 -5.417 -14.763 1.00 94.69 101 VAL A C 1
ATOM 809 O O . VAL A 1 101 ? 3.235 -5.935 -15.258 1.00 94.69 101 VAL A O 1
ATOM 812 N N . VAL A 1 102 ? 5.056 -4.654 -15.488 1.00 96.50 102 VAL A N 1
ATOM 813 C CA . VAL A 1 102 ? 4.841 -4.322 -16.901 1.00 96.50 102 VAL A CA 1
ATOM 814 C C . VAL A 1 102 ? 5.951 -4.897 -17.772 1.00 96.50 102 VAL A C 1
ATOM 816 O O . VAL A 1 102 ? 7.130 -4.817 -17.439 1.00 96.50 102 VAL A O 1
ATOM 819 N N . ASN A 1 103 ? 5.596 -5.458 -18.933 1.00 97.12 103 ASN A N 1
ATOM 820 C CA . ASN A 1 103 ? 6.594 -6.006 -19.856 1.00 97.12 103 ASN A CA 1
ATOM 821 C C . ASN A 1 103 ? 7.299 -4.901 -20.648 1.00 97.12 103 ASN A C 1
ATOM 823 O O . ASN A 1 103 ? 6.638 -4.019 -21.207 1.00 97.12 103 ASN A O 1
ATOM 827 N N . ILE A 1 104 ? 8.617 -5.031 -20.775 1.00 97.12 104 ILE A N 1
ATOM 828 C CA . ILE A 1 104 ? 9.475 -4.197 -21.619 1.00 97.12 104 ILE A CA 1
ATOM 829 C C . ILE A 1 104 ? 9.501 -4.778 -23.032 1.00 97.12 104 ILE A C 1
ATOM 831 O O . ILE A 1 104 ? 9.599 -5.992 -23.226 1.00 97.12 104 ILE A O 1
ATOM 835 N N . THR A 1 105 ? 9.410 -3.906 -24.032 1.00 97.00 105 THR A N 1
ATOM 836 C CA . THR A 1 105 ? 9.438 -4.282 -25.450 1.00 97.00 105 THR A CA 1
ATOM 837 C C . THR A 1 105 ? 10.702 -3.837 -26.170 1.00 97.00 105 THR A C 1
ATOM 839 O O . THR A 1 105 ? 11.031 -4.430 -27.195 1.00 97.00 105 THR A O 1
ATOM 842 N N . ASP A 1 106 ? 11.387 -2.805 -25.672 1.00 97.00 106 ASP A N 1
ATOM 843 C CA . ASP A 1 106 ? 12.662 -2.342 -26.224 1.00 97.00 106 ASP A CA 1
ATOM 844 C C . ASP A 1 106 ? 13.456 -1.528 -25.195 1.00 97.00 106 ASP A C 1
ATOM 846 O O . ASP A 1 106 ? 12.861 -0.892 -24.323 1.00 97.00 106 ASP A O 1
ATOM 850 N N . ILE A 1 107 ? 14.785 -1.522 -25.323 1.00 96.56 107 ILE A N 1
ATOM 851 C CA . ILE A 1 107 ? 15.671 -0.593 -24.611 1.00 96.56 107 ILE A CA 1
ATOM 852 C C . ILE A 1 107 ? 16.728 -0.089 -25.591 1.00 96.56 107 ILE A C 1
ATOM 854 O O . ILE A 1 107 ? 17.499 -0.872 -26.156 1.00 96.56 107 ILE A O 1
ATOM 858 N N . THR A 1 108 ? 16.780 1.226 -25.797 1.00 96.62 108 THR A N 1
ATOM 859 C CA . THR A 1 108 ? 17.714 1.830 -26.750 1.00 96.62 108 THR A CA 1
ATOM 860 C C . THR A 1 108 ? 19.135 1.833 -26.204 1.00 96.62 108 THR A C 1
ATOM 862 O O . THR A 1 108 ? 19.352 2.245 -25.070 1.00 96.62 108 THR A O 1
ATOM 865 N N . GLN A 1 109 ? 20.111 1.495 -27.047 1.00 94.12 109 GLN A N 1
ATOM 866 C CA . GLN A 1 109 ? 21.536 1.675 -26.760 1.00 94.12 109 GLN A CA 1
ATOM 867 C C . GLN A 1 109 ? 21.948 3.137 -27.035 1.00 94.12 109 GLN A C 1
ATOM 869 O O . GLN A 1 109 ? 22.449 3.462 -28.115 1.00 94.12 109 GLN A O 1
ATOM 874 N N . ALA A 1 110 ? 21.646 4.026 -26.090 1.00 94.12 110 ALA A N 1
ATOM 875 C CA . ALA A 1 110 ? 21.795 5.477 -26.207 1.00 94.12 110 ALA A CA 1
ATOM 876 C C . ALA A 1 110 ? 22.100 6.152 -24.850 1.00 94.12 110 ALA A C 1
ATOM 878 O O . ALA A 1 110 ? 22.230 5.488 -23.820 1.00 94.12 110 ALA A O 1
ATOM 879 N N . ASP A 1 111 ? 22.239 7.478 -24.886 1.00 91.94 111 ASP A N 1
ATOM 880 C CA . ASP A 1 111 ? 22.437 8.370 -23.740 1.00 91.94 111 ASP A CA 1
ATOM 881 C C . ASP A 1 111 ? 21.440 9.541 -23.884 1.00 91.94 111 ASP A C 1
ATOM 883 O O . ASP A 1 111 ? 21.682 10.416 -24.730 1.00 91.94 111 ASP A O 1
ATOM 887 N N . PRO A 1 112 ? 20.281 9.516 -23.193 1.00 93.75 112 PRO A N 1
ATOM 888 C CA . PRO A 1 112 ? 19.825 8.509 -22.221 1.00 93.75 112 PRO A CA 1
ATOM 889 C C . PRO A 1 112 ? 19.402 7.162 -22.834 1.00 93.75 112 PRO A C 1
ATOM 891 O O . PRO A 1 112 ? 19.020 7.069 -24.005 1.00 93.75 112 PRO A O 1
ATOM 894 N N . ALA A 1 113 ? 19.417 6.109 -22.014 1.00 94.69 113 ALA A N 1
ATOM 895 C CA . ALA A 1 113 ? 18.779 4.831 -22.313 1.00 94.69 113 ALA A CA 1
ATOM 896 C C . ALA A 1 113 ? 17.250 4.954 -22.190 1.00 94.69 113 ALA A C 1
ATOM 898 O O . ALA A 1 113 ? 16.724 5.116 -21.091 1.00 94.69 113 ALA A O 1
ATOM 899 N N . VAL A 1 114 ? 16.534 4.848 -23.310 1.00 96.69 114 VAL A N 1
ATOM 900 C CA . VAL A 1 114 ? 15.067 4.900 -23.359 1.00 96.69 114 VAL A CA 1
ATOM 901 C C . VAL A 1 114 ? 14.489 3.490 -23.344 1.00 96.69 114 VAL A C 1
ATOM 903 O O . VAL A 1 114 ? 14.816 2.660 -24.197 1.00 96.69 114 VAL A O 1
ATOM 906 N N . VAL A 1 115 ? 13.594 3.231 -22.397 1.00 97.06 115 VAL A N 1
ATOM 907 C CA . VAL A 1 115 ? 12.824 1.994 -22.261 1.00 97.06 115 VAL A CA 1
ATOM 908 C C . VAL A 1 115 ? 11.472 2.176 -22.933 1.00 97.06 115 VAL A C 1
ATOM 910 O O . VAL A 1 115 ? 10.809 3.192 -22.748 1.00 97.06 115 VAL A O 1
ATOM 913 N N . THR A 1 116 ? 11.045 1.178 -23.703 1.00 97.56 116 THR A N 1
ATOM 914 C CA . THR A 1 116 ? 9.685 1.087 -24.248 1.00 97.56 116 THR A CA 1
ATOM 915 C C . THR A 1 116 ? 8.933 -0.040 -23.555 1.00 97.56 116 THR A C 1
ATOM 917 O O . THR A 1 116 ? 9.443 -1.160 -23.469 1.00 97.56 116 THR A O 1
ATOM 920 N N . VAL A 1 117 ? 7.714 0.229 -23.097 1.00 97.38 117 VAL A N 1
ATOM 921 C CA . VAL A 1 117 ? 6.866 -0.721 -22.366 1.00 97.38 117 VAL A CA 1
ATOM 922 C C . VAL A 1 117 ? 5.613 -1.112 -23.149 1.00 97.38 117 VAL A C 1
ATOM 924 O O . VAL A 1 117 ? 5.154 -0.419 -24.051 1.00 97.38 117 VAL A O 1
ATOM 927 N N . SER A 1 118 ? 5.048 -2.267 -22.804 1.00 96.31 118 SER A N 1
ATOM 928 C CA . SER A 1 118 ? 3.838 -2.814 -23.441 1.00 96.31 118 SER A CA 1
ATOM 929 C C . SER A 1 118 ? 2.534 -2.124 -23.019 1.00 96.31 118 SER A C 1
ATOM 931 O O . SER A 1 118 ? 1.562 -2.131 -23.776 1.00 96.31 118 SER A O 1
ATOM 933 N N . ALA A 1 119 ? 2.518 -1.537 -21.827 1.00 96.12 119 ALA A N 1
ATOM 934 C CA . ALA A 1 119 ? 1.460 -0.705 -21.268 1.00 96.12 119 ALA A CA 1
ATOM 935 C C . ALA A 1 119 ? 2.124 0.320 -20.344 1.00 96.12 119 ALA A C 1
ATOM 937 O O . ALA A 1 119 ? 3.223 0.059 -19.862 1.00 96.12 119 ALA A O 1
ATOM 938 N N . TRP A 1 120 ? 1.508 1.480 -20.121 1.00 96.38 120 TRP A N 1
ATOM 939 C CA . TRP A 1 120 ? 2.084 2.430 -19.173 1.00 96.38 120 TRP A CA 1
ATOM 940 C C . TRP A 1 120 ? 1.948 1.849 -17.762 1.00 96.38 120 TRP A C 1
ATOM 942 O O . TRP A 1 120 ? 0.864 1.346 -17.445 1.00 96.38 120 TRP A O 1
ATOM 952 N N . PRO A 1 121 ? 3.021 1.823 -16.955 1.00 94.62 121 PRO A N 1
ATOM 953 C CA . PRO A 1 121 ? 2.925 1.306 -15.607 1.00 94.62 121 PRO A CA 1
ATOM 954 C C . PRO A 1 121 ? 2.096 2.271 -14.750 1.00 94.62 121 PRO A C 1
ATOM 956 O O . PRO A 1 121 ? 2.155 3.492 -14.911 1.00 94.62 121 PRO A O 1
ATOM 959 N N . VAL A 1 122 ? 1.335 1.699 -13.825 1.00 95.31 122 VAL A N 1
ATOM 960 C CA . VAL A 1 122 ? 0.501 2.417 -12.859 1.00 95.31 122 VAL A CA 1
ATOM 961 C C . VAL A 1 122 ? 0.806 1.898 -11.462 1.00 95.31 122 VAL A C 1
ATOM 963 O O . VAL A 1 122 ? 1.243 0.754 -11.325 1.00 95.31 122 VAL A O 1
ATOM 966 N N . ASP A 1 123 ? 0.586 2.718 -10.442 1.00 92.56 123 ASP A N 1
ATOM 967 C CA . ASP A 1 123 ? 0.623 2.265 -9.052 1.00 92.56 123 ASP A CA 1
ATOM 968 C C . ASP A 1 123 ? -0.626 1.430 -8.687 1.00 92.56 123 ASP A C 1
ATOM 970 O O . ASP A 1 123 ? -1.495 1.158 -9.525 1.00 92.56 123 ASP A O 1
ATOM 974 N N . GLY A 1 124 ? -0.724 0.992 -7.429 1.00 87.25 124 GLY A N 1
ATOM 975 C CA . GLY A 1 124 ? -1.832 0.155 -6.965 1.00 87.25 124 GLY A CA 1
ATOM 976 C C . GLY A 1 124 ? -3.208 0.829 -6.970 1.00 87.25 124 GLY A C 1
ATOM 977 O O . GLY A 1 124 ? -4.219 0.127 -6.906 1.00 87.25 124 GLY A O 1
ATOM 978 N N . ASP A 1 125 ? -3.287 2.163 -7.068 1.00 87.25 125 ASP A N 1
ATOM 979 C CA . ASP A 1 125 ? -4.566 2.875 -7.199 1.00 87.25 125 ASP A CA 1
ATOM 980 C C . ASP A 1 125 ? -4.957 3.156 -8.662 1.00 87.25 125 ASP A C 1
ATOM 982 O O . ASP A 1 125 ? -6.094 3.558 -8.948 1.00 87.25 125 ASP A O 1
ATOM 986 N N . GLY A 1 126 ? -4.056 2.833 -9.595 1.00 90.88 126 GLY A N 1
ATOM 987 C CA . GLY A 1 126 ? -4.234 3.013 -11.028 1.00 90.88 126 GLY A CA 1
ATOM 988 C C . GLY A 1 126 ? -3.761 4.374 -11.536 1.00 90.88 126 GLY A C 1
ATOM 989 O O . GLY A 1 126 ? -4.095 4.729 -12.671 1.00 90.88 126 GLY A O 1
ATOM 990 N N . THR A 1 127 ? -3.016 5.135 -10.733 1.00 94.06 127 THR A N 1
ATOM 991 C CA . THR A 1 127 ? -2.389 6.384 -11.160 1.00 94.06 127 THR A CA 1
ATOM 992 C C . THR A 1 127 ? -1.142 6.089 -11.988 1.00 94.06 127 THR A C 1
ATOM 994 O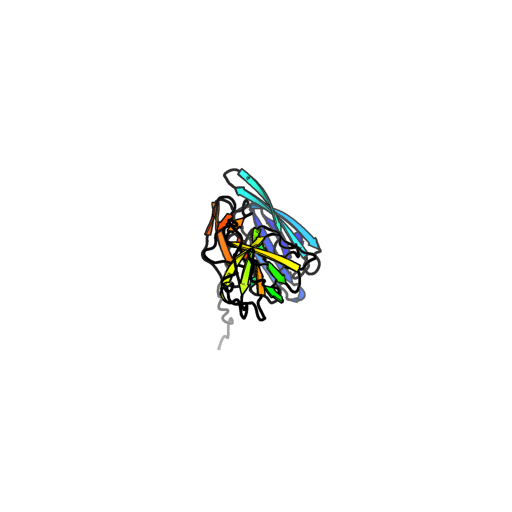 O . THR A 1 127 ? -0.325 5.234 -11.649 1.00 94.06 127 THR A O 1
ATOM 997 N N . ASP A 1 128 ? -1.002 6.799 -13.109 1.00 95.50 128 ASP A N 1
ATOM 998 C CA . ASP A 1 128 ? 0.173 6.715 -13.976 1.00 95.50 128 ASP A CA 1
ATOM 999 C C . ASP A 1 128 ? 1.442 7.076 -13.193 1.00 95.50 128 ASP A C 1
ATOM 1001 O O . ASP A 1 128 ? 1.496 8.134 -12.561 1.00 95.50 128 ASP A O 1
ATOM 1005 N N . LEU A 1 129 ? 2.482 6.243 -13.304 1.00 94.94 129 LEU A N 1
ATOM 1006 C CA . LEU A 1 129 ? 3.813 6.613 -12.819 1.00 94.94 129 LEU A CA 1
ATOM 1007 C C . LEU A 1 129 ? 4.321 7.856 -13.558 1.00 94.94 129 LEU A C 1
ATOM 1009 O O . LEU A 1 129 ? 4.073 8.029 -14.758 1.00 94.94 129 LEU A O 1
ATOM 1013 N N . THR A 1 130 ? 5.033 8.710 -12.835 1.00 94.69 130 THR A N 1
ATOM 1014 C CA . THR A 1 130 ? 5.566 9.990 -13.307 1.00 94.69 130 THR A CA 1
ATOM 1015 C C . THR A 1 130 ? 7.086 10.029 -13.213 1.00 94.69 130 THR A C 1
ATOM 1017 O O . THR A 1 130 ? 7.718 9.077 -12.758 1.00 94.69 130 THR A O 1
ATOM 1020 N N . ASP A 1 131 ? 7.678 11.133 -13.667 1.00 93.38 131 ASP A N 1
ATOM 1021 C CA . ASP A 1 131 ? 9.098 11.394 -13.443 1.00 93.38 131 ASP A CA 1
ATOM 1022 C C . ASP A 1 131 ? 9.424 11.318 -11.939 1.00 93.38 131 ASP A C 1
ATOM 1024 O O . ASP A 1 131 ? 8.588 11.649 -11.094 1.00 93.38 131 ASP A O 1
ATOM 1028 N N . ASP A 1 132 ? 10.641 10.880 -11.626 1.00 91.69 132 ASP A N 1
ATOM 1029 C CA . ASP A 1 132 ? 11.182 10.629 -10.283 1.00 91.69 132 ASP A CA 1
ATOM 1030 C C . ASP A 1 132 ? 10.670 9.357 -9.581 1.00 91.69 132 ASP A C 1
ATOM 1032 O O . ASP A 1 132 ? 11.232 8.976 -8.552 1.00 91.69 132 ASP A O 1
ATOM 1036 N N . ASP A 1 133 ? 9.667 8.656 -10.124 1.00 92.69 133 ASP A N 1
ATOM 1037 C CA . ASP A 1 133 ? 9.256 7.368 -9.563 1.00 92.69 133 ASP A CA 1
ATOM 1038 C C . ASP A 1 133 ? 10.317 6.280 -9.807 1.00 92.69 133 ASP A C 1
ATOM 1040 O O . ASP A 1 133 ? 10.887 6.141 -10.893 1.00 92.69 133 ASP A O 1
ATOM 1044 N N . GLU A 1 134 ? 10.566 5.474 -8.777 1.00 93.75 134 GLU A N 1
ATOM 1045 C CA . GLU A 1 134 ? 11.628 4.469 -8.752 1.00 93.75 134 GLU A CA 1
ATOM 1046 C C . GLU A 1 134 ? 11.135 3.124 -9.312 1.00 93.75 134 GLU A C 1
ATOM 1048 O O . GLU A 1 134 ? 10.193 2.516 -8.796 1.00 93.75 134 GLU A O 1
ATOM 1053 N N . VAL A 1 135 ? 11.794 2.624 -10.360 1.00 95.00 135 VAL A N 1
ATOM 1054 C CA . VAL A 1 135 ? 11.470 1.357 -11.027 1.00 95.00 135 VAL A CA 1
ATOM 1055 C C . VAL A 1 135 ? 12.649 0.392 -11.040 1.00 95.00 135 VAL A C 1
ATOM 1057 O O . VAL A 1 135 ? 13.793 0.763 -11.306 1.00 95.00 135 VAL A O 1
ATOM 1060 N N . MET A 1 136 ? 12.355 -0.885 -10.802 1.00 95.00 136 MET A N 1
ATOM 1061 C CA . MET A 1 136 ? 13.300 -1.981 -10.978 1.00 95.00 136 MET A CA 1
ATOM 1062 C C . MET A 1 136 ? 13.072 -2.664 -12.319 1.00 95.00 136 MET A C 1
ATOM 1064 O O . MET A 1 136 ? 11.948 -3.055 -12.645 1.00 95.00 136 MET A O 1
ATOM 1068 N N . LEU A 1 137 ? 14.154 -2.861 -13.069 1.00 95.00 137 LEU A N 1
ATOM 1069 C CA . LEU A 1 137 ? 14.138 -3.651 -14.293 1.00 95.00 137 LEU A CA 1
ATOM 1070 C C . LEU A 1 137 ? 14.649 -5.060 -13.994 1.00 95.00 137 LEU A C 1
ATOM 1072 O O . LEU A 1 137 ? 15.696 -5.226 -13.375 1.00 95.00 137 LEU A O 1
ATOM 1076 N N . THR A 1 138 ? 13.940 -6.093 -14.447 1.00 95.81 138 THR A N 1
ATOM 1077 C CA . THR A 1 138 ? 14.386 -7.486 -14.270 1.00 95.81 138 THR A CA 1
ATOM 1078 C C . THR A 1 138 ? 14.148 -8.323 -15.520 1.00 95.81 138 THR A C 1
ATOM 1080 O O . THR A 1 138 ? 13.277 -8.023 -16.338 1.00 95.81 138 THR A O 1
ATOM 1083 N N . SER A 1 139 ? 14.888 -9.425 -15.662 1.00 94.75 139 SER A N 1
ATOM 1084 C CA . SER A 1 139 ? 14.717 -10.410 -16.744 1.00 94.75 139 SER A CA 1
ATOM 1085 C C . SER A 1 139 ? 14.898 -9.868 -18.175 1.00 94.75 139 SER A C 1
ATOM 1087 O O . SER A 1 139 ? 14.383 -10.456 -19.132 1.00 94.75 139 SER A O 1
ATOM 1089 N N . VAL A 1 140 ? 15.642 -8.774 -18.354 1.00 95.06 140 VAL A N 1
ATOM 1090 C CA . VAL A 1 140 ? 16.044 -8.241 -19.663 1.00 95.06 140 VAL A CA 1
ATOM 1091 C C . VAL A 1 140 ? 17.103 -9.151 -20.284 1.00 95.06 140 VAL A C 1
ATOM 1093 O O . VAL A 1 140 ? 18.110 -9.480 -19.652 1.00 95.06 140 VAL A O 1
ATOM 1096 N N . SER A 1 141 ? 16.891 -9.556 -21.539 1.00 94.81 141 SER A N 1
ATOM 1097 C CA . SER A 1 141 ? 17.854 -10.334 -22.319 1.00 94.81 141 SER A CA 1
ATOM 1098 C C . SER A 1 141 ? 18.585 -9.457 -23.332 1.00 94.81 141 SER A C 1
ATOM 1100 O O . SER A 1 141 ? 17.993 -8.603 -23.997 1.00 94.81 141 SER A O 1
ATOM 1102 N N . GLY A 1 142 ? 19.877 -9.708 -23.528 1.00 93.06 142 GLY A N 1
ATOM 1103 C CA . GLY A 1 142 ? 20.743 -8.813 -24.287 1.00 93.06 142 GLY A CA 1
ATOM 1104 C C . GLY A 1 142 ? 21.381 -7.820 -23.333 1.00 93.06 142 GLY A C 1
ATOM 1105 O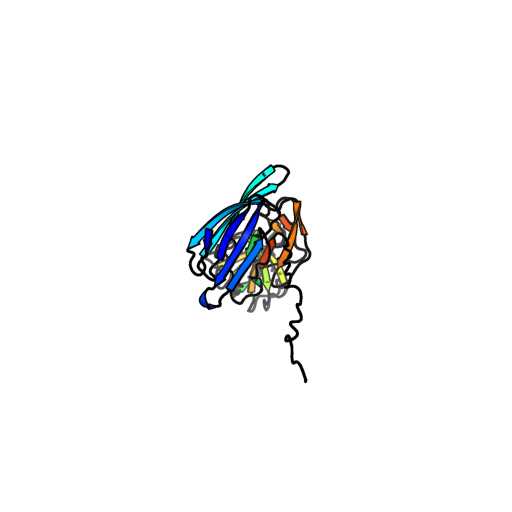 O . GLY A 1 142 ? 22.464 -8.116 -22.851 1.00 93.06 142 GLY A O 1
ATOM 1106 N N . MET A 1 143 ? 20.690 -6.727 -23.007 1.00 93.12 143 MET A N 1
ATOM 1107 C CA . MET A 1 143 ? 21.142 -5.673 -22.087 1.00 93.12 143 MET A CA 1
ATOM 1108 C C . MET A 1 143 ? 20.987 -6.107 -20.618 1.00 93.12 143 MET A C 1
ATOM 1110 O O . MET A 1 143 ? 20.067 -5.687 -19.931 1.00 93.12 143 MET A O 1
ATOM 1114 N N . THR A 1 144 ? 21.817 -7.037 -20.146 1.00 93.94 144 THR A N 1
ATOM 1115 C CA . THR A 1 144 ? 21.672 -7.629 -18.800 1.00 93.94 144 THR A CA 1
ATOM 1116 C C . THR A 1 144 ? 22.147 -6.724 -17.666 1.00 93.94 144 THR A C 1
ATOM 1118 O O . THR A 1 144 ? 21.826 -6.983 -16.512 1.00 93.94 144 THR A O 1
ATOM 1121 N N . GLU A 1 145 ? 22.906 -5.680 -17.987 1.00 94.31 145 GLU A N 1
ATOM 1122 C CA . GLU A 1 145 ? 23.477 -4.706 -17.056 1.00 94.31 145 GLU A CA 1
ATOM 1123 C C . GLU A 1 145 ? 22.407 -3.883 -16.333 1.00 94.31 145 GLU A C 1
ATOM 1125 O O . GLU A 1 145 ? 22.671 -3.368 -15.251 1.00 94.31 145 GLU A O 1
ATOM 1130 N N . VAL A 1 146 ? 21.205 -3.783 -16.909 1.00 92.88 146 VAL A N 1
ATOM 1131 C CA . VAL A 1 146 ? 20.073 -3.069 -16.299 1.00 92.88 146 VAL A CA 1
ATOM 1132 C C . VAL A 1 146 ? 19.281 -3.924 -15.310 1.00 92.88 146 VAL A C 1
ATOM 1134 O O . VAL A 1 146 ? 18.437 -3.400 -14.596 1.00 92.88 146 VAL A O 1
ATOM 1137 N N . ASN A 1 147 ? 19.522 -5.237 -15.268 1.00 94.38 147 ASN A N 1
ATOM 1138 C CA . ASN A 1 147 ? 18.760 -6.126 -14.397 1.00 94.38 147 ASN A CA 1
ATOM 1139 C C . ASN A 1 147 ? 19.122 -5.920 -12.923 1.00 94.38 147 ASN A C 1
ATOM 1141 O O . ASN A 1 147 ? 20.295 -5.776 -12.584 1.00 94.38 147 ASN A O 1
ATOM 1145 N N . ASP A 1 148 ? 18.101 -5.995 -12.070 1.00 92.19 148 ASP A N 1
ATOM 1146 C CA . ASP A 1 148 ? 18.186 -5.966 -10.605 1.00 92.19 148 ASP A CA 1
ATOM 1147 C C . ASP A 1 148 ? 18.741 -4.641 -10.041 1.00 92.19 148 ASP A C 1
ATOM 1149 O O . ASP A 1 148 ? 19.223 -4.580 -8.909 1.00 92.19 148 ASP A O 1
ATOM 1153 N N . ASN A 1 149 ? 18.649 -3.570 -10.837 1.00 91.88 149 ASN A N 1
ATOM 1154 C CA . ASN A 1 149 ? 18.985 -2.204 -10.451 1.00 91.88 149 ASN A CA 1
ATOM 1155 C C . ASN A 1 149 ? 17.723 -1.333 -10.395 1.00 91.88 149 ASN A C 1
ATOM 1157 O O . ASN A 1 149 ? 16.766 -1.559 -11.139 1.00 91.88 149 ASN A O 1
ATOM 1161 N N . ILE A 1 150 ? 17.763 -0.321 -9.527 1.00 93.12 150 ILE A N 1
ATOM 1162 C CA . ILE A 1 150 ? 16.724 0.704 -9.400 1.00 93.12 150 ILE A CA 1
ATOM 1163 C C . ILE A 1 150 ? 17.116 1.923 -10.222 1.00 93.12 150 ILE A C 1
ATOM 1165 O O . ILE A 1 150 ? 18.259 2.383 -10.152 1.00 93.12 150 ILE A O 1
ATOM 1169 N N . TYR A 1 151 ? 16.150 2.445 -10.961 1.00 94.75 151 TYR A N 1
ATOM 1170 C CA . TYR A 1 151 ? 16.274 3.635 -11.787 1.00 94.75 151 TYR A CA 1
ATOM 1171 C C . TYR A 1 151 ? 15.106 4.568 -11.509 1.00 94.75 151 TYR A C 1
ATOM 1173 O O . TYR A 1 151 ? 14.005 4.096 -11.235 1.00 94.75 151 TYR A O 1
ATOM 1181 N N . ALA A 1 152 ? 15.331 5.872 -11.609 1.00 94.31 152 ALA A N 1
ATOM 1182 C CA . ALA A 1 152 ? 14.234 6.829 -11.640 1.00 94.31 152 ALA A CA 1
ATOM 1183 C C . ALA A 1 152 ? 13.698 6.946 -13.074 1.00 94.31 152 ALA A C 1
ATOM 1185 O O . ALA A 1 152 ? 14.472 6.930 -14.040 1.00 94.31 152 ALA A O 1
ATOM 1186 N N . ILE A 1 153 ? 12.376 7.034 -13.209 1.00 94.44 153 ILE A N 1
ATOM 1187 C CA . ILE A 1 153 ? 11.721 7.410 -14.462 1.00 94.44 153 ILE A CA 1
ATOM 1188 C C . ILE A 1 153 ? 12.074 8.867 -14.772 1.00 94.44 153 ILE A C 1
ATOM 1190 O O . ILE A 1 153 ? 11.962 9.731 -13.906 1.00 94.44 153 ILE A O 1
ATOM 1194 N N . ASP A 1 154 ? 12.468 9.128 -16.014 1.00 94.69 154 ASP A N 1
ATOM 1195 C CA . ASP A 1 154 ? 12.666 10.475 -16.549 1.00 94.69 154 ASP A CA 1
ATOM 1196 C C . ASP A 1 154 ? 12.060 10.575 -17.959 1.00 94.69 154 ASP A C 1
ATOM 1198 O O . ASP A 1 154 ? 11.861 9.561 -18.640 1.00 94.69 154 ASP A O 1
ATOM 1202 N N . ASP A 1 155 ? 11.753 11.790 -18.412 1.00 94.25 155 ASP A N 1
ATOM 1203 C CA . ASP A 1 155 ? 11.086 12.074 -19.689 1.00 94.25 155 ASP A CA 1
ATOM 1204 C C . ASP A 1 155 ? 9.858 11.167 -19.960 1.00 94.25 155 ASP A C 1
ATOM 1206 O O . ASP A 1 155 ? 9.684 10.617 -21.061 1.00 94.25 155 ASP A O 1
ATOM 1210 N N . ALA A 1 156 ? 8.986 10.985 -18.961 1.00 95.44 156 ALA A N 1
ATOM 1211 C 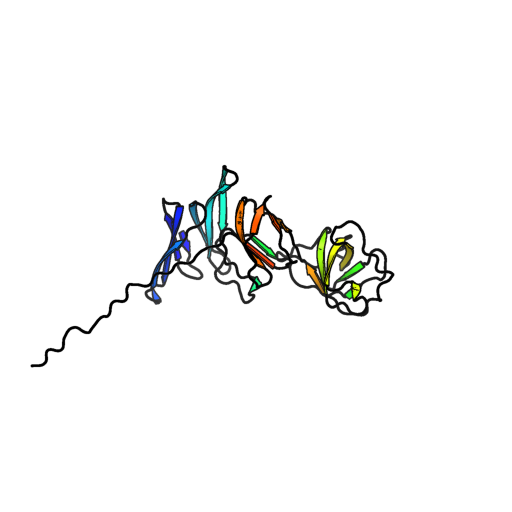CA . ALA A 1 156 ? 7.823 10.111 -19.055 1.00 95.44 156 ALA A CA 1
ATOM 1212 C C . ALA A 1 156 ? 6.901 10.476 -20.235 1.00 95.44 156 ALA A C 1
ATOM 1214 O O . ALA A 1 156 ? 6.314 11.560 -20.320 1.00 95.44 156 ALA A O 1
ATOM 1215 N N . ASN A 1 157 ? 6.700 9.526 -21.152 1.00 96.31 157 ASN A N 1
ATOM 1216 C CA . ASN A 1 157 ? 5.814 9.673 -22.300 1.00 96.31 157 ASN A CA 1
ATOM 1217 C C . ASN A 1 157 ? 4.748 8.576 -22.311 1.00 96.31 157 ASN A C 1
ATOM 1219 O O . ASN A 1 157 ? 4.847 7.585 -23.038 1.00 96.31 157 ASN A O 1
ATOM 1223 N N . VAL A 1 158 ? 3.670 8.822 -21.565 1.00 94.50 158 VAL A N 1
ATOM 1224 C CA . VAL A 1 158 ? 2.518 7.917 -21.413 1.00 94.50 158 VAL A CA 1
ATOM 1225 C C . VAL A 1 158 ? 1.924 7.484 -22.758 1.00 94.50 158 VAL A C 1
ATOM 1227 O O . VAL A 1 158 ? 1.583 6.323 -22.960 1.00 94.50 158 VAL A O 1
ATOM 1230 N N . THR A 1 159 ? 1.820 8.398 -23.731 1.00 95.19 159 THR A N 1
ATOM 1231 C CA . THR A 1 159 ? 1.245 8.070 -25.053 1.00 95.19 159 THR A CA 1
ATOM 1232 C C . THR A 1 159 ? 2.221 7.286 -25.930 1.00 95.19 159 THR A C 1
ATOM 1234 O O . THR A 1 159 ? 1.801 6.457 -26.738 1.00 95.19 159 THR A O 1
ATOM 1237 N N . GLY A 1 160 ? 3.518 7.571 -25.799 1.00 94.75 160 GLY A N 1
ATOM 1238 C CA . GLY A 1 160 ? 4.589 6.863 -26.494 1.00 94.75 160 GLY A CA 1
ATOM 1239 C C . GLY A 1 160 ? 4.939 5.517 -25.868 1.00 94.75 160 GLY A C 1
ATOM 1240 O O . GLY A 1 160 ? 5.573 4.713 -26.544 1.00 94.75 160 GLY A O 1
ATOM 1241 N N . LEU A 1 161 ? 4.497 5.268 -24.629 1.00 97.06 161 LEU A N 1
ATOM 1242 C CA . LEU A 1 161 ? 4.890 4.127 -23.803 1.00 97.06 161 LEU A CA 1
ATOM 1243 C C . LEU A 1 161 ? 6.407 4.053 -23.609 1.00 97.06 161 LEU A C 1
ATOM 1245 O O . LEU A 1 161 ? 6.995 2.973 -23.655 1.00 97.06 161 LEU A O 1
ATOM 1249 N N . THR A 1 162 ? 7.039 5.213 -23.431 1.00 97.12 162 THR A N 1
ATOM 1250 C CA . THR A 1 162 ? 8.490 5.319 -23.269 1.00 97.12 162 THR A CA 1
ATOM 1251 C C . THR A 1 162 ? 8.866 6.183 -22.081 1.00 97.12 162 THR A C 1
ATOM 1253 O O . THR A 1 162 ? 8.195 7.178 -21.822 1.00 97.12 162 THR A O 1
ATOM 1256 N N . PHE A 1 163 ? 9.973 5.845 -21.433 1.00 96.88 163 PHE A N 1
ATOM 1257 C CA . PHE A 1 163 ? 10.649 6.691 -20.453 1.00 96.88 163 PHE A CA 1
ATOM 1258 C C . PHE A 1 163 ? 12.163 6.500 -20.559 1.00 96.88 163 PHE A C 1
ATOM 1260 O O . PHE A 1 163 ? 12.634 5.444 -20.989 1.00 96.88 163 PHE A O 1
ATOM 1267 N N . SER A 1 164 ? 12.917 7.526 -20.197 1.00 95.56 164 SER A N 1
ATOM 1268 C CA . SER A 1 164 ? 14.367 7.487 -20.040 1.00 95.56 164 SER A CA 1
ATOM 1269 C C . SER A 1 164 ? 14.726 6.952 -18.652 1.00 95.56 164 SER A C 1
ATOM 1271 O O . SER A 1 164 ? 13.996 7.165 -17.687 1.00 95.56 164 SER A O 1
ATOM 1273 N N . LEU A 1 165 ? 15.842 6.232 -18.548 1.00 94.50 165 LEU A N 1
ATOM 1274 C CA . LEU A 1 165 ? 16.383 5.800 -17.261 1.00 94.50 165 LEU A CA 1
ATOM 1275 C C . LEU A 1 165 ? 17.316 6.868 -16.700 1.00 94.50 165 LEU A C 1
ATOM 1277 O O . LEU A 1 165 ? 18.307 7.212 -17.348 1.00 94.50 165 LEU A O 1
ATOM 1281 N N . ASN A 1 166 ? 17.057 7.297 -15.472 1.00 93.25 166 ASN A N 1
ATOM 1282 C CA . ASN A 1 166 ? 17.972 8.096 -14.665 1.00 93.25 166 ASN A CA 1
ATOM 1283 C C . ASN A 1 166 ? 18.532 7.237 -13.515 1.00 93.25 166 ASN A C 1
ATOM 1285 O O . ASN A 1 166 ? 17.965 6.196 -13.160 1.00 93.25 166 ASN A O 1
ATOM 1289 N N . ASP A 1 167 ? 19.691 7.608 -12.972 1.00 87.31 167 ASP A N 1
ATOM 1290 C CA . ASP A 1 167 ? 20.273 6.898 -11.836 1.00 87.31 167 ASP A CA 1
ATOM 1291 C C . ASP A 1 167 ? 19.348 6.920 -10.603 1.00 87.31 167 ASP A C 1
ATOM 1293 O O . ASP A 1 167 ? 18.428 7.728 -10.486 1.00 87.31 167 ASP A O 1
ATOM 1297 N N . SER A 1 168 ? 19.586 6.020 -9.646 1.00 75.25 168 SER A N 1
ATOM 1298 C CA . SER A 1 168 ? 18.750 5.909 -8.440 1.00 75.25 168 SER A CA 1
ATOM 1299 C C . SER A 1 168 ? 18.807 7.140 -7.521 1.00 75.25 168 SER A C 1
ATOM 1301 O O . SER A 1 168 ? 18.172 7.148 -6.474 1.00 75.25 168 SER A O 1
ATOM 1303 N N . ALA A 1 169 ? 19.659 8.124 -7.813 1.00 77.00 169 ALA A N 1
ATOM 1304 C CA . ALA A 1 169 ? 19.742 9.381 -7.080 1.00 77.00 169 ALA A CA 1
ATOM 1305 C C . ALA A 1 169 ? 19.118 10.545 -7.869 1.00 77.00 169 ALA A C 1
ATOM 1307 O O . ALA A 1 169 ? 19.120 11.674 -7.370 1.00 77.00 169 ALA A O 1
ATOM 1308 N N . ASN A 1 170 ? 18.596 10.269 -9.067 1.00 77.50 170 ASN A N 1
ATOM 1309 C CA . ASN A 1 170 ? 18.095 11.235 -10.026 1.00 77.50 170 ASN A CA 1
ATOM 1310 C C . ASN A 1 170 ? 19.114 12.352 -10.345 1.00 77.50 170 ASN A C 1
ATOM 1312 O O . ASN A 1 170 ? 18.795 13.543 -10.374 1.00 77.50 170 ASN A O 1
ATOM 1316 N N . VAL A 1 171 ? 20.396 11.989 -10.474 1.00 77.81 171 VAL A N 1
ATOM 1317 C CA . VAL A 1 171 ? 21.498 12.947 -10.700 1.00 77.81 171 VAL A CA 1
ATOM 1318 C C . VAL A 1 171 ? 21.992 12.922 -12.147 1.00 77.81 171 VAL A C 1
ATOM 1320 O O . VAL A 1 171 ? 22.677 13.859 -12.574 1.00 77.81 171 VAL A O 1
ATOM 1323 N N . GLY A 1 172 ? 21.631 11.905 -12.927 1.00 87.81 172 GLY A N 1
ATOM 1324 C CA . GLY A 1 172 ? 21.981 11.849 -14.335 1.00 87.81 172 GLY A CA 1
ATOM 1325 C C . GLY A 1 172 ? 21.480 10.610 -15.061 1.00 87.81 172 GLY A C 1
ATOM 1326 O O . GLY A 1 172 ? 21.399 9.513 -14.510 1.00 87.81 172 GLY A O 1
ATOM 1327 N N . ASP A 1 173 ? 21.228 10.818 -16.346 1.00 91.62 173 ASP A N 1
ATOM 1328 C CA . ASP A 1 173 ? 20.813 9.804 -17.301 1.00 91.62 173 ASP A CA 1
ATOM 1329 C C . ASP A 1 173 ? 21.732 8.578 -17.327 1.00 91.62 173 ASP A C 1
ATOM 1331 O O . ASP A 1 173 ? 22.966 8.657 -17.261 1.00 91.62 173 ASP A O 1
ATOM 1335 N N . VAL A 1 174 ? 21.117 7.412 -17.507 1.00 92.69 174 VAL A N 1
ATOM 1336 C CA . VAL A 1 174 ? 21.831 6.159 -17.722 1.00 92.69 174 VAL A CA 1
ATOM 1337 C C . VAL A 1 174 ? 22.327 6.107 -19.160 1.00 92.69 174 VAL A C 1
ATOM 1339 O O . VAL A 1 174 ? 21.563 5.918 -20.107 1.00 92.69 174 VAL A O 1
ATOM 1342 N N . ASN A 1 175 ? 23.644 6.196 -19.322 1.00 92.94 175 ASN A N 1
ATOM 1343 C CA . ASN A 1 175 ? 24.304 5.959 -20.596 1.00 92.94 175 ASN A CA 1
ATOM 1344 C C . ASN A 1 175 ? 24.471 4.451 -20.843 1.00 92.94 175 ASN A C 1
ATOM 1346 O O . ASN A 1 175 ? 25.238 3.773 -20.157 1.00 92.94 175 ASN A O 1
ATOM 1350 N N . SER A 1 176 ? 23.782 3.936 -21.862 1.00 92.06 176 SER A N 1
ATOM 1351 C CA . SER A 1 176 ? 23.801 2.515 -22.236 1.00 92.06 176 SER A CA 1
ATOM 1352 C C . SER A 1 176 ? 24.665 2.199 -23.463 1.00 92.06 176 SER A C 1
ATOM 1354 O O . SER A 1 176 ? 24.621 1.073 -23.958 1.00 92.06 176 SER A O 1
ATOM 1356 N N . PHE A 1 177 ? 25.475 3.139 -23.974 1.00 92.56 177 PHE A N 1
ATOM 1357 C CA . PHE A 1 177 ? 26.287 2.914 -25.184 1.00 92.56 177 PHE A CA 1
ATOM 1358 C C . PHE A 1 177 ? 27.222 1.707 -25.075 1.00 92.56 177 PHE A C 1
ATOM 1360 O O . PHE A 1 177 ? 27.414 0.989 -26.057 1.00 92.56 177 PHE A O 1
ATOM 1367 N N . ASP A 1 178 ? 27.781 1.479 -23.889 1.00 92.31 178 ASP A N 1
ATOM 1368 C CA . ASP A 1 178 ? 28.718 0.385 -23.633 1.00 92.31 178 ASP A CA 1
ATOM 1369 C C . ASP A 1 178 ? 28.024 -0.921 -23.206 1.00 92.31 178 ASP A C 1
ATOM 1371 O O . ASP A 1 178 ? 28.698 -1.938 -23.025 1.00 92.31 178 ASP A O 1
ATOM 1375 N N . PHE A 1 179 ? 26.695 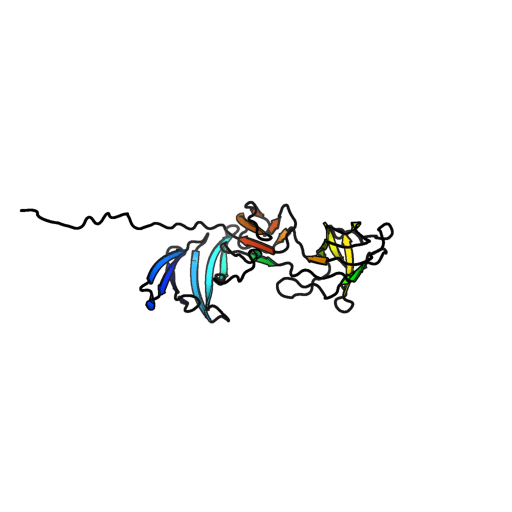-0.924 -23.056 1.00 93.19 179 PHE A N 1
ATOM 1376 C CA . PHE A 1 179 ? 25.945 -2.125 -22.685 1.00 93.19 179 PHE A CA 1
ATOM 1377 C C . PHE A 1 179 ? 25.751 -3.034 -23.892 1.00 93.19 179 PHE A C 1
ATOM 1379 O O . PHE A 1 179 ? 25.852 -2.616 -25.049 1.00 93.19 179 PHE A O 1
ATOM 1386 N N . THR A 1 180 ? 25.437 -4.300 -23.652 1.00 94.25 180 THR A N 1
ATOM 1387 C CA . THR A 1 180 ? 24.992 -5.185 -24.726 1.00 94.25 180 THR A CA 1
ATOM 1388 C C . THR A 1 180 ? 23.629 -4.752 -25.268 1.00 94.25 180 THR A C 1
ATOM 1390 O O . THR A 1 180 ? 22.756 -4.291 -24.538 1.00 94.25 180 THR A O 1
ATOM 1393 N N . ALA A 1 181 ? 23.426 -4.899 -26.581 1.00 93.38 181 ALA A N 1
ATOM 1394 C CA . ALA A 1 181 ? 22.166 -4.515 -27.213 1.00 93.38 181 ALA A CA 1
ATOM 1395 C C . ALA A 1 181 ? 20.995 -5.337 -26.655 1.00 93.38 181 ALA A C 1
ATOM 1397 O O . ALA A 1 181 ? 21.108 -6.559 -26.499 1.00 93.38 181 ALA A O 1
ATOM 1398 N N . TYR A 1 182 ? 19.866 -4.672 -26.404 1.00 95.88 182 TYR A N 1
ATOM 1399 C CA . TYR A 1 182 ? 18.613 -5.334 -26.057 1.00 95.88 182 TYR A CA 1
ATOM 1400 C C . TYR A 1 182 ? 18.235 -6.361 -27.131 1.00 95.88 182 TYR A C 1
ATOM 1402 O O . TYR A 1 182 ? 18.412 -6.135 -28.330 1.00 95.88 182 TYR A O 1
ATOM 1410 N N . THR A 1 183 ? 17.723 -7.513 -26.698 1.00 94.00 183 THR A N 1
ATOM 1411 C CA . THR A 1 183 ? 17.262 -8.560 -27.621 1.00 94.00 183 THR A CA 1
ATOM 1412 C C . THR A 1 183 ? 15.801 -8.923 -27.412 1.00 94.00 183 THR A C 1
ATOM 1414 O O . THR A 1 183 ? 15.077 -9.060 -28.395 1.00 94.00 183 THR A O 1
ATOM 1417 N N . SER A 1 184 ? 15.371 -9.130 -26.164 1.00 95.00 184 SER A N 1
ATOM 1418 C CA . SER A 1 184 ? 13.989 -9.478 -25.810 1.00 95.00 184 SER A CA 1
ATOM 1419 C C . SER A 1 184 ? 13.794 -9.524 -24.291 1.00 95.00 184 SER A C 1
ATOM 1421 O O . SER A 1 184 ? 14.763 -9.539 -23.529 1.00 95.00 184 SER A O 1
ATOM 1423 N N . GLY A 1 185 ? 12.537 -9.641 -23.859 1.00 94.06 185 GLY A N 1
ATOM 1424 C CA . GLY A 1 185 ? 12.180 -9.816 -22.453 1.00 94.06 185 GLY A CA 1
ATOM 1425 C C . GLY A 1 185 ? 12.297 -8.522 -21.658 1.00 94.06 185 GLY A C 1
ATOM 1426 O O . GLY A 1 185 ? 12.339 -7.434 -22.227 1.00 94.06 185 GLY A O 1
ATOM 1427 N N . GLY A 1 186 ? 12.369 -8.655 -20.341 1.00 95.12 186 GLY A N 1
ATOM 1428 C CA . GLY A 1 186 ? 12.392 -7.517 -19.438 1.00 95.12 186 GLY A CA 1
ATOM 1429 C C . GLY A 1 186 ? 11.030 -7.204 -18.845 1.00 95.12 186 GLY A C 1
ATOM 1430 O O . GLY A 1 186 ? 9.997 -7.271 -19.513 1.00 95.12 186 GLY A O 1
ATOM 1431 N N . THR A 1 187 ? 11.057 -6.827 -17.580 1.00 96.38 187 THR A N 1
ATOM 1432 C CA . THR A 1 187 ? 9.911 -6.292 -16.862 1.00 96.38 187 THR A CA 1
ATOM 1433 C C . THR A 1 187 ? 10.328 -5.072 -16.064 1.00 96.38 187 THR A C 1
ATOM 1435 O O . THR A 1 187 ? 11.471 -5.017 -15.618 1.00 96.38 187 THR A O 1
ATOM 1438 N N . ALA A 1 188 ? 9.415 -4.118 -15.917 1.00 96.00 188 ALA A N 1
ATOM 1439 C CA . ALA A 1 188 ? 9.556 -2.942 -15.074 1.00 96.00 188 ALA A CA 1
ATOM 1440 C C . ALA A 1 188 ? 8.451 -2.956 -14.013 1.00 96.00 188 ALA A C 1
ATOM 1442 O O . ALA A 1 188 ? 7.300 -3.266 -14.327 1.00 96.00 188 ALA A O 1
ATOM 1443 N N . GLN A 1 189 ? 8.803 -2.637 -12.773 1.00 95.50 189 GLN A N 1
ATOM 1444 C CA . GLN A 1 189 ? 7.863 -2.531 -11.657 1.00 95.50 189 GLN A CA 1
ATOM 1445 C C . GLN A 1 189 ? 8.378 -1.493 -10.657 1.00 95.50 189 GLN A C 1
ATOM 1447 O O . GLN A 1 189 ? 9.592 -1.374 -10.482 1.00 95.50 189 GLN A O 1
ATOM 1452 N N . ARG A 1 190 ? 7.479 -0.741 -10.013 1.00 94.88 190 ARG A N 1
ATOM 1453 C CA . ARG A 1 190 ? 7.852 0.278 -9.025 1.00 94.88 190 ARG A CA 1
ATOM 1454 C C . ARG A 1 190 ? 8.321 -0.364 -7.725 1.00 94.88 190 ARG A C 1
ATOM 1456 O O . ARG A 1 190 ? 7.674 -1.283 -7.225 1.00 94.88 190 ARG A O 1
ATOM 1463 N N . PHE A 1 191 ? 9.398 0.154 -7.157 1.00 93.62 191 PHE A N 1
ATOM 1464 C CA . PHE A 1 191 ? 9.878 -0.223 -5.832 1.00 93.62 191 PHE A CA 1
ATOM 1465 C C . PHE A 1 191 ? 10.313 1.029 -5.092 1.00 93.62 191 PHE A C 1
ATOM 1467 O O . PHE A 1 191 ? 10.984 1.870 -5.671 1.00 93.62 191 PHE A O 1
ATOM 1474 N N . GLU A 1 192 ? 9.993 1.120 -3.807 1.00 92.50 192 GLU A N 1
ATOM 1475 C CA . GLU A 1 192 ? 10.346 2.274 -2.988 1.00 92.50 192 GLU A CA 1
ATOM 1476 C C . GLU A 1 192 ? 11.021 1.811 -1.694 1.00 92.50 192 GLU A C 1
ATOM 1478 O O . GLU A 1 192 ? 10.862 0.672 -1.238 1.00 92.50 192 GLU A O 1
ATOM 1483 N N . LYS A 1 193 ? 11.846 2.688 -1.119 1.00 91.81 193 LYS A N 1
ATOM 1484 C CA . LYS A 1 193 ? 12.585 2.407 0.122 1.00 91.81 193 LYS A CA 1
ATOM 1485 C C . LYS A 1 193 ? 12.187 3.314 1.278 1.00 91.81 193 LYS A C 1
ATOM 1487 O O . LYS A 1 193 ? 12.383 2.954 2.441 1.00 91.81 193 LYS A O 1
ATOM 1492 N N . ASN A 1 194 ? 11.663 4.495 0.966 1.00 92.50 194 ASN A N 1
ATOM 1493 C CA . ASN A 1 194 ? 11.301 5.517 1.936 1.00 92.50 194 ASN A CA 1
ATOM 1494 C C . ASN A 1 194 ? 9.794 5.739 1.872 1.00 92.50 194 ASN A C 1
ATOM 1496 O O . ASN A 1 194 ? 9.298 6.300 0.910 1.00 92.50 194 ASN A O 1
ATOM 1500 N N . PHE A 1 195 ? 9.073 5.353 2.915 1.00 94.44 195 PHE A N 1
ATOM 1501 C CA . PHE A 1 195 ? 7.623 5.496 2.961 1.00 94.44 195 PHE A CA 1
ATOM 1502 C C . PHE A 1 195 ? 7.269 6.676 3.851 1.00 94.44 195 PHE A C 1
ATOM 1504 O O . PHE A 1 195 ? 7.577 6.672 5.044 1.00 94.44 195 PHE A O 1
ATOM 1511 N N . SER A 1 196 ? 6.652 7.698 3.263 1.00 94.62 196 SER A N 1
ATOM 1512 C CA . SER A 1 196 ? 6.221 8.915 3.956 1.00 94.62 196 SER A CA 1
ATOM 1513 C C . SER A 1 196 ? 4.709 8.914 4.224 1.00 94.62 196 SER A C 1
ATOM 1515 O O . SER A 1 196 ? 4.008 7.957 3.907 1.00 94.62 196 SER A O 1
ATOM 1517 N N . GLY A 1 197 ? 4.191 9.974 4.851 1.00 93.12 197 GLY A N 1
ATOM 1518 C CA . GLY A 1 197 ? 2.758 10.117 5.142 1.00 93.12 197 GLY A CA 1
ATOM 1519 C C . GLY A 1 197 ? 2.322 9.545 6.494 1.00 93.12 197 GLY A C 1
ATOM 1520 O O . GLY A 1 197 ? 1.154 9.660 6.857 1.00 93.12 197 GLY A O 1
ATOM 1521 N N . LEU A 1 198 ? 3.256 9.033 7.298 1.00 94.88 198 LEU A N 1
ATOM 1522 C CA . LEU A 1 198 ? 3.012 8.429 8.615 1.00 94.88 198 LEU A CA 1
ATOM 1523 C C . LEU A 1 198 ? 2.933 9.465 9.747 1.00 94.88 198 LEU A C 1
ATOM 1525 O O . LEU A 1 198 ? 3.300 9.199 10.887 1.00 94.88 198 LEU A O 1
ATOM 1529 N N . SER A 1 199 ? 2.455 10.673 9.443 1.00 94.69 199 SER A N 1
ATOM 1530 C CA . SER A 1 199 ? 2.383 11.777 10.415 1.00 94.69 199 SER A CA 1
ATOM 1531 C C . SER A 1 199 ? 1.495 11.473 11.625 1.00 94.69 199 SER A C 1
ATOM 1533 O O . SER A 1 199 ? 1.647 12.086 12.675 1.00 94.69 199 SER A O 1
ATOM 1535 N N . HIS A 1 200 ? 0.563 10.531 11.488 1.00 93.88 200 HIS A N 1
ATOM 1536 C CA . HIS A 1 200 ? -0.326 10.073 12.552 1.00 93.88 200 HIS A CA 1
ATOM 1537 C C . HIS A 1 200 ? 0.317 9.075 13.515 1.00 93.88 200 HIS A C 1
ATOM 1539 O O . HIS A 1 200 ? -0.289 8.783 14.540 1.00 93.88 200 HIS A O 1
ATOM 1545 N N . LEU A 1 201 ? 1.523 8.595 13.204 1.00 95.06 201 LEU A N 1
ATOM 1546 C CA . LEU A 1 201 ? 2.306 7.654 14.008 1.00 95.06 201 LEU A CA 1
ATOM 1547 C C . LEU A 1 201 ? 3.680 8.226 14.389 1.00 95.06 201 LEU A C 1
ATOM 1549 O O . LEU A 1 201 ? 4.577 7.471 14.749 1.00 95.06 201 LEU A O 1
ATOM 1553 N N . GLU A 1 202 ? 3.881 9.543 14.273 1.00 95.19 202 GLU A N 1
ATOM 1554 C CA . GLU A 1 202 ? 5.179 10.170 14.544 1.00 95.19 202 GLU A CA 1
ATOM 1555 C C . GLU A 1 202 ? 5.656 9.880 15.973 1.00 95.19 202 GLU A C 1
ATOM 1557 O O . GLU A 1 202 ? 4.947 10.149 16.944 1.00 95.19 202 GLU A O 1
ATOM 1562 N N . GLY A 1 203 ? 6.884 9.366 16.089 1.00 92.50 203 GLY A N 1
ATOM 1563 C CA . GLY A 1 203 ? 7.499 9.011 17.367 1.00 92.50 203 GLY A CA 1
ATOM 1564 C C . GLY A 1 203 ? 7.152 7.615 17.889 1.00 92.50 203 GLY A C 1
ATOM 1565 O O . GLY A 1 203 ? 7.777 7.193 18.864 1.00 92.50 203 GLY A O 1
ATOM 1566 N N . GLU A 1 204 ? 6.235 6.894 17.241 1.00 93.94 204 GLU A N 1
ATOM 1567 C CA . GLU A 1 204 ? 5.852 5.537 17.634 1.00 93.94 204 GLU A CA 1
ATOM 1568 C C . GLU A 1 204 ? 6.702 4.457 16.946 1.00 93.94 204 GLU A C 1
ATOM 1570 O O . GLU A 1 204 ? 7.279 4.655 15.867 1.00 93.94 204 GLU A O 1
ATOM 1575 N N . GLU A 1 205 ? 6.774 3.286 17.584 1.00 95.25 205 GLU A N 1
ATOM 1576 C CA . GLU A 1 205 ? 7.342 2.079 16.982 1.00 95.25 205 GLU A CA 1
ATOM 1577 C C . GLU A 1 205 ? 6.260 1.356 16.166 1.00 95.25 205 GLU A C 1
ATOM 1579 O O . GLU A 1 205 ? 5.208 0.979 16.682 1.00 95.25 205 GLU A O 1
ATOM 1584 N N . VAL A 1 206 ? 6.534 1.121 14.884 1.00 96.06 206 VAL A N 1
ATOM 1585 C CA . VAL A 1 206 ? 5.599 0.508 13.938 1.00 96.06 206 VAL A CA 1
ATOM 1586 C C . VAL A 1 206 ? 6.077 -0.862 13.483 1.00 96.06 206 VAL A C 1
ATOM 1588 O O . VAL A 1 206 ? 7.268 -1.096 13.259 1.00 96.06 206 VAL A O 1
ATOM 1591 N N . ALA A 1 207 ? 5.123 -1.774 13.319 1.00 95.50 207 ALA A N 1
ATOM 1592 C CA . ALA A 1 207 ? 5.328 -3.028 12.619 1.00 95.50 207 ALA A CA 1
ATOM 1593 C C . ALA A 1 207 ? 5.256 -2.786 11.111 1.00 95.50 207 ALA A C 1
ATOM 1595 O O . ALA A 1 207 ? 4.428 -2.008 10.628 1.00 95.50 207 ALA A O 1
ATOM 1596 N N . VAL A 1 208 ? 6.116 -3.484 10.372 1.00 95.00 208 VAL A N 1
ATOM 1597 C CA . VAL A 1 208 ? 6.157 -3.406 8.914 1.00 95.00 208 VAL A CA 1
ATOM 1598 C C . VAL A 1 208 ? 5.989 -4.794 8.317 1.00 95.00 208 VAL A C 1
ATOM 1600 O O . VAL A 1 208 ? 6.649 -5.751 8.730 1.00 95.00 208 VAL A O 1
ATOM 1603 N N . PHE A 1 209 ? 5.106 -4.896 7.334 1.00 93.62 209 PHE A N 1
ATOM 1604 C CA . PHE A 1 209 ? 4.919 -6.072 6.501 1.00 93.62 209 PHE A CA 1
ATOM 1605 C C . PHE A 1 209 ? 5.170 -5.662 5.052 1.00 93.62 209 PHE A C 1
ATOM 1607 O O . PHE A 1 209 ? 4.502 -4.759 4.558 1.00 93.62 209 PHE A O 1
ATOM 1614 N N . ALA A 1 210 ? 6.151 -6.273 4.396 1.00 93.25 210 ALA A N 1
ATOM 1615 C CA . ALA A 1 210 ? 6.558 -5.906 3.045 1.00 93.25 210 ALA A CA 1
ATOM 1616 C C . ALA A 1 210 ? 6.705 -7.153 2.169 1.00 93.25 210 ALA A C 1
ATOM 1618 O O . ALA A 1 210 ? 7.242 -8.168 2.616 1.00 93.25 210 ALA A O 1
ATOM 1619 N N . ASP A 1 211 ? 6.179 -7.089 0.945 1.00 90.38 211 ASP A N 1
ATOM 1620 C CA . ASP A 1 211 ? 6.263 -8.126 -0.092 1.00 90.38 211 ASP A CA 1
ATOM 1621 C C . ASP A 1 211 ? 5.957 -9.556 0.415 1.00 90.38 211 ASP A C 1
ATOM 1623 O O . ASP A 1 211 ? 6.602 -10.540 0.049 1.00 90.38 211 ASP A O 1
ATOM 1627 N N . GLY A 1 212 ? 4.958 -9.684 1.298 1.00 85.00 212 GLY A N 1
ATOM 1628 C CA . GLY A 1 212 ? 4.500 -10.970 1.841 1.00 85.00 212 GLY A CA 1
ATOM 1629 C C . GLY A 1 212 ? 5.280 -11.474 3.063 1.00 85.00 212 GLY A C 1
ATOM 1630 O O . GLY A 1 212 ? 4.998 -12.570 3.561 1.00 85.00 212 GLY A O 1
ATOM 1631 N N . GLY A 1 213 ? 6.237 -10.695 3.574 1.00 87.94 213 GLY A N 1
ATOM 1632 C CA . GLY A 1 213 ? 7.063 -11.035 4.729 1.00 87.94 213 GLY A CA 1
ATOM 1633 C C . GLY A 1 213 ? 7.021 -9.991 5.854 1.00 87.94 213 GLY A C 1
ATOM 1634 O O . GLY A 1 213 ? 6.932 -8.791 5.600 1.00 87.94 213 GLY A O 1
ATOM 1635 N N . PRO A 1 214 ? 7.119 -10.414 7.129 1.00 91.19 214 PRO A N 1
ATOM 1636 C CA . PRO A 1 214 ? 7.300 -9.482 8.234 1.00 91.19 214 PRO A CA 1
ATOM 1637 C C . PRO A 1 214 ? 8.716 -8.891 8.224 1.00 91.19 214 PRO A C 1
ATOM 1639 O O . PRO A 1 214 ? 9.702 -9.611 8.047 1.00 91.19 214 PRO A O 1
ATOM 1642 N N . HIS A 1 215 ? 8.811 -7.592 8.487 1.00 91.88 215 HIS A N 1
ATOM 1643 C CA . HIS A 1 215 ? 10.060 -6.860 8.676 1.00 91.88 215 HIS A CA 1
ATOM 1644 C C . HIS A 1 215 ? 10.299 -6.542 10.157 1.00 91.88 215 HIS A C 1
ATOM 1646 O O . HIS A 1 215 ? 9.440 -6.740 11.016 1.00 91.88 215 HIS A O 1
ATOM 1652 N N . GLN A 1 216 ? 11.509 -6.076 10.474 1.00 91.94 216 GLN A N 1
ATOM 1653 C CA . GLN A 1 216 ? 11.808 -5.555 11.806 1.00 91.94 216 GLN A CA 1
ATOM 1654 C C . GLN A 1 216 ? 10.967 -4.300 12.080 1.00 91.94 216 GLN A C 1
ATOM 1656 O O . GLN A 1 216 ? 10.784 -3.480 11.182 1.00 91.94 216 GLN A O 1
ATOM 1661 N N . ASN A 1 217 ? 10.521 -4.130 13.327 1.00 93.94 217 ASN A N 1
ATOM 1662 C CA . ASN A 1 217 ? 9.882 -2.893 13.761 1.00 93.94 217 ASN A CA 1
ATOM 1663 C C . ASN A 1 217 ? 10.812 -1.688 13.560 1.00 93.94 217 ASN A C 1
ATOM 1665 O O . ASN A 1 217 ? 12.017 -1.759 13.833 1.00 93.94 217 ASN A O 1
ATOM 1669 N N . LEU A 1 218 ? 10.238 -0.579 13.108 1.00 95.12 218 LEU A N 1
ATOM 1670 C CA . LEU A 1 218 ? 10.941 0.675 12.855 1.00 95.12 218 LEU A CA 1
ATOM 1671 C C . LEU A 1 218 ? 10.304 1.793 13.671 1.00 95.12 218 LEU A C 1
ATOM 1673 O O . LEU A 1 218 ? 9.122 1.738 13.983 1.00 95.12 218 LEU A O 1
ATOM 1677 N N . ASN A 1 219 ? 11.081 2.822 14.000 1.00 95.25 219 ASN A N 1
ATOM 1678 C CA . ASN A 1 219 ? 10.524 4.032 14.598 1.00 95.25 219 ASN A CA 1
ATOM 1679 C C . ASN A 1 219 ? 10.159 5.010 13.490 1.00 95.25 219 ASN A C 1
ATOM 1681 O O . ASN A 1 219 ? 10.972 5.250 12.591 1.00 95.25 219 ASN A O 1
ATOM 1685 N N . VAL A 1 220 ? 8.970 5.593 13.582 1.00 95.94 220 VAL A N 1
ATOM 1686 C CA . VAL A 1 220 ? 8.564 6.666 12.678 1.00 95.94 220 VAL A CA 1
ATOM 1687 C C . VAL A 1 220 ? 9.307 7.937 13.066 1.00 95.94 220 VAL A C 1
ATOM 1689 O O . VAL A 1 220 ? 9.308 8.349 14.228 1.00 95.94 220 VAL A O 1
ATOM 1692 N N . SER A 1 221 ? 9.961 8.551 12.084 1.00 94.75 221 SER A N 1
ATOM 1693 C CA . SER A 1 221 ? 10.646 9.825 12.272 1.00 94.75 221 SER A CA 1
ATOM 1694 C C . SER A 1 221 ? 10.459 10.710 11.051 1.00 94.75 221 SER A C 1
ATOM 1696 O O . SER A 1 221 ? 10.621 10.253 9.921 1.00 94.75 221 SER A O 1
ATOM 1698 N N . SER A 1 222 ? 10.156 11.988 11.270 1.00 94.06 222 SER A N 1
ATOM 1699 C CA . SER A 1 222 ? 9.844 12.940 10.194 1.00 94.06 222 SER A CA 1
ATOM 1700 C C . SER A 1 222 ? 8.700 12.465 9.283 1.00 94.06 222 SER A C 1
ATOM 1702 O O . SER A 1 222 ? 8.755 12.638 8.068 1.00 94.06 222 SER A O 1
ATOM 1704 N N . ALA A 1 223 ? 7.669 11.865 9.878 1.00 94.19 223 ALA A N 1
ATOM 1705 C CA . ALA A 1 223 ? 6.496 11.275 9.240 1.00 94.19 223 ALA A CA 1
ATOM 1706 C C . ALA A 1 223 ? 6.826 10.183 8.208 1.00 94.19 223 ALA A C 1
ATOM 1708 O O . ALA A 1 223 ? 6.058 9.974 7.263 1.00 94.19 223 ALA A O 1
ATOM 1709 N N . ALA A 1 224 ? 7.965 9.503 8.368 1.00 95.56 224 ALA A N 1
ATOM 1710 C CA . ALA A 1 224 ? 8.434 8.493 7.435 1.00 95.56 224 ALA A CA 1
ATOM 1711 C C . ALA A 1 224 ? 9.143 7.319 8.120 1.00 95.56 224 ALA A C 1
ATOM 1713 O O . ALA A 1 224 ? 9.632 7.418 9.250 1.00 95.56 224 ALA A O 1
ATOM 1714 N N . VAL A 1 225 ? 9.227 6.211 7.386 1.00 95.62 225 VAL A N 1
ATOM 1715 C CA . VAL A 1 225 ? 10.060 5.048 7.700 1.00 95.62 225 VAL A CA 1
ATOM 1716 C C . VAL A 1 225 ? 10.899 4.669 6.488 1.00 95.62 225 VAL A C 1
ATOM 1718 O O . VAL A 1 225 ? 10.471 4.820 5.346 1.00 95.62 225 VAL A O 1
ATOM 1721 N N . GLN A 1 226 ? 12.104 4.164 6.736 1.00 94.69 226 GLN A N 1
ATOM 1722 C CA . GLN A 1 226 ? 13.008 3.699 5.690 1.00 94.69 226 GLN A CA 1
ATOM 1723 C C . GLN A 1 226 ? 13.292 2.210 5.876 1.00 94.69 226 GLN A C 1
ATOM 1725 O O . GLN A 1 226 ? 13.782 1.794 6.928 1.00 94.69 226 GLN A O 1
ATOM 1730 N N . LEU A 1 227 ? 13.017 1.416 4.844 1.00 93.50 227 LEU A N 1
ATOM 1731 C CA . LEU A 1 227 ? 13.359 -0.002 4.818 1.00 93.50 227 LEU A CA 1
ATOM 1732 C C . LEU A 1 227 ? 14.833 -0.212 4.461 1.00 93.50 227 LEU A C 1
ATOM 1734 O O . LEU A 1 227 ? 15.480 0.634 3.848 1.00 93.50 227 LEU A O 1
ATOM 1738 N N . SER A 1 228 ? 15.393 -1.360 4.849 1.00 90.69 228 SER A N 1
ATOM 1739 C CA . SER A 1 228 ? 16.749 -1.752 4.439 1.00 90.69 228 SER A CA 1
ATOM 1740 C C . SER A 1 228 ? 16.801 -2.237 2.991 1.00 90.69 228 SER A C 1
ATOM 1742 O O . SER A 1 228 ? 17.801 -2.006 2.311 1.00 90.69 228 SER A O 1
ATOM 1744 N N . GLU A 1 229 ? 15.710 -2.844 2.533 1.00 90.38 229 GLU A N 1
ATOM 1745 C CA . GLU A 1 229 ? 15.519 -3.402 1.196 1.00 90.38 229 GLU A CA 1
ATOM 1746 C C . GLU A 1 229 ? 14.454 -2.603 0.437 1.00 90.38 229 GLU A C 1
ATOM 1748 O O . GLU A 1 229 ? 13.675 -1.865 1.041 1.00 90.38 229 GLU A O 1
ATOM 1753 N N . TRP A 1 230 ? 14.463 -2.736 -0.883 1.00 92.12 230 TRP A N 1
ATOM 1754 C CA . TRP A 1 230 ? 13.465 -2.157 -1.776 1.00 92.12 230 TRP A CA 1
ATOM 1755 C C . TRP A 1 230 ? 12.204 -3.012 -1.772 1.00 92.12 230 TRP A C 1
ATOM 1757 O O . TRP A 1 230 ? 12.318 -4.232 -1.903 1.00 92.12 230 TRP A O 1
ATOM 1767 N N . SER A 1 231 ? 11.033 -2.381 -1.674 1.00 94.00 231 SER A N 1
ATOM 1768 C CA . SER A 1 231 ? 9.757 -3.100 -1.634 1.00 94.00 231 SER A CA 1
ATOM 1769 C C . SER A 1 231 ? 8.692 -2.485 -2.531 1.00 94.00 231 SER A C 1
ATOM 1771 O O . SER A 1 231 ? 8.686 -1.276 -2.761 1.00 94.00 231 SER A O 1
ATOM 1773 N N . ASN A 1 232 ? 7.799 -3.330 -3.047 1.00 93.81 232 ASN A N 1
ATOM 1774 C CA . ASN A 1 232 ? 6.715 -2.922 -3.942 1.00 93.81 232 ASN A CA 1
ATOM 1775 C C . ASN A 1 232 ? 5.388 -2.796 -3.188 1.00 93.81 232 ASN A C 1
ATOM 1777 O O . ASN A 1 232 ? 4.684 -1.810 -3.377 1.00 93.81 232 ASN A O 1
ATOM 1781 N N . LYS A 1 233 ? 5.069 -3.744 -2.301 1.00 93.44 233 LYS A N 1
ATOM 1782 C CA . LYS A 1 233 ? 3.877 -3.685 -1.448 1.00 93.44 233 LYS A CA 1
ATOM 1783 C C . LYS A 1 233 ? 4.281 -3.638 0.011 1.00 93.44 233 LYS A C 1
ATOM 1785 O O . LYS A 1 233 ? 4.965 -4.538 0.497 1.00 93.44 233 LYS A O 1
ATOM 1790 N N . VAL A 1 234 ? 3.846 -2.603 0.723 1.00 95.06 234 VAL A N 1
ATOM 1791 C CA . VAL A 1 234 ? 4.214 -2.386 2.126 1.00 95.06 234 VAL A CA 1
ATOM 1792 C C . VAL A 1 234 ? 3.001 -1.961 2.934 1.00 95.06 234 VAL A C 1
ATOM 1794 O O . VAL A 1 234 ? 2.271 -1.060 2.547 1.00 95.06 234 VAL A O 1
ATOM 1797 N N . VAL A 1 235 ? 2.816 -2.571 4.099 1.00 94.94 235 VAL A N 1
ATOM 1798 C CA . VAL A 1 235 ? 1.863 -2.143 5.122 1.00 94.94 235 VAL A CA 1
ATOM 1799 C C . VAL A 1 235 ? 2.648 -1.773 6.375 1.00 94.94 235 VAL A C 1
ATOM 1801 O O . VAL A 1 235 ? 3.429 -2.575 6.892 1.00 94.94 235 VAL A O 1
ATOM 1804 N N . VAL A 1 236 ? 2.439 -0.554 6.868 1.00 96.12 236 VAL A N 1
ATOM 1805 C CA . VAL A 1 236 ? 3.087 -0.020 8.072 1.00 96.12 236 VAL A CA 1
ATOM 1806 C C . VAL A 1 236 ? 2.021 0.436 9.046 1.00 96.12 236 VAL A C 1
ATOM 1808 O O . VAL A 1 236 ? 1.137 1.191 8.662 1.00 96.12 236 VAL A O 1
ATOM 1811 N N . GLY A 1 237 ? 2.106 0.033 10.309 1.00 96.31 237 GLY A N 1
ATOM 1812 C CA . GLY A 1 237 ? 1.191 0.519 11.339 1.00 96.31 237 GLY A CA 1
ATOM 1813 C C . GLY A 1 237 ? 1.575 0.063 12.735 1.00 96.31 237 GLY A C 1
ATOM 1814 O O . GLY A 1 237 ? 2.603 -0.583 12.939 1.00 96.31 237 GLY A O 1
ATOM 1815 N N . LEU A 1 238 ? 0.744 0.399 13.713 1.00 95.12 238 LEU A N 1
ATOM 1816 C CA . LEU A 1 238 ? 0.978 0.027 15.100 1.00 95.12 238 LEU A CA 1
ATOM 1817 C C . LEU A 1 238 ? 0.829 -1.491 15.280 1.00 95.12 238 LEU A C 1
ATOM 1819 O O . LEU A 1 238 ? -0.145 -2.085 14.793 1.00 95.12 238 LEU A O 1
ATOM 1823 N N . PRO A 1 239 ? 1.766 -2.143 15.988 1.00 93.94 239 PRO A N 1
ATOM 1824 C CA . PRO A 1 239 ? 1.608 -3.540 16.351 1.00 93.94 239 PRO A CA 1
ATOM 1825 C C . PRO A 1 239 ? 0.460 -3.690 17.353 1.00 93.94 239 PRO A C 1
ATOM 1827 O O . PRO A 1 239 ? 0.356 -2.937 18.317 1.00 93.94 239 PRO A O 1
ATOM 1830 N N . TYR A 1 240 ? -0.361 -4.725 17.189 1.00 89.75 240 TYR A N 1
ATOM 1831 C CA . TYR A 1 240 ? -1.358 -5.096 18.191 1.00 89.75 240 TYR A CA 1
ATOM 1832 C C . TYR A 1 240 ? -1.077 -6.481 18.769 1.00 89.75 240 TYR A C 1
ATOM 1834 O O . TYR A 1 240 ? -0.466 -7.348 18.145 1.00 89.75 240 TYR A O 1
ATOM 1842 N N . THR A 1 241 ? -1.564 -6.707 19.988 1.00 88.88 241 THR A N 1
ATOM 1843 C CA . THR A 1 241 ? -1.505 -8.016 20.645 1.00 88.88 241 THR A CA 1
ATOM 1844 C C . THR A 1 241 ? -2.911 -8.571 20.809 1.00 88.88 241 THR A C 1
ATOM 1846 O O . THR A 1 241 ? -3.735 -7.998 21.517 1.00 88.88 241 THR A O 1
ATOM 1849 N N . SER A 1 242 ? -3.189 -9.722 20.198 1.00 88.50 242 SER A N 1
ATOM 1850 C CA . SER A 1 242 ? -4.438 -10.446 20.437 1.00 88.50 242 SER A CA 1
ATOM 1851 C C . SER A 1 242 ? -4.315 -11.341 21.664 1.00 88.50 242 SER A C 1
ATOM 1853 O O . SER A 1 242 ? -3.508 -12.270 21.695 1.00 88.50 242 SER A O 1
ATOM 1855 N N . VAL A 1 243 ? -5.156 -11.090 22.665 1.00 88.62 243 VAL A N 1
ATOM 1856 C CA . VAL A 1 243 ? -5.267 -11.932 23.858 1.00 88.62 243 VAL A CA 1
ATOM 1857 C C . VAL A 1 243 ? -6.593 -12.680 23.810 1.00 88.62 243 VAL A C 1
ATOM 1859 O O . VAL A 1 243 ? -7.652 -12.081 23.640 1.00 88.62 243 VAL A O 1
ATOM 1862 N N . PHE A 1 244 ? -6.539 -13.999 23.978 1.00 87.88 244 PHE A N 1
ATOM 1863 C CA . PHE A 1 244 ? -7.721 -14.839 24.120 1.00 87.88 244 PHE A CA 1
ATOM 1864 C C . PHE A 1 244 ? -7.610 -15.652 25.405 1.00 87.88 244 PHE A C 1
ATOM 1866 O O . PHE A 1 244 ? -6.624 -16.356 25.622 1.00 87.88 244 PHE A O 1
ATOM 1873 N N . GLU A 1 245 ? -8.633 -15.564 26.250 1.00 84.44 245 GLU A N 1
ATOM 1874 C CA . GLU A 1 245 ? -8.730 -16.339 27.480 1.00 84.44 245 GLU A CA 1
ATOM 1875 C C . GLU A 1 245 ? -9.858 -17.364 27.349 1.00 84.44 245 GLU A C 1
ATOM 1877 O O . GLU A 1 245 ? -11.016 -17.029 27.092 1.00 84.44 245 GLU A O 1
ATOM 1882 N N . THR A 1 246 ? -9.521 -18.642 27.522 1.00 81.75 246 THR A N 1
ATOM 1883 C CA . THR A 1 246 ? -10.520 -19.710 27.580 1.00 81.75 246 THR A CA 1
ATOM 1884 C C . THR A 1 246 ? -11.242 -19.684 28.917 1.00 81.75 246 THR A C 1
ATOM 1886 O O . THR A 1 246 ? -10.637 -19.390 29.947 1.00 81.75 246 THR A O 1
ATOM 1889 N N . LEU A 1 247 ? -12.497 -20.134 28.933 1.00 83.19 247 LEU A N 1
ATOM 1890 C CA . LEU A 1 247 ? -13.177 -20.430 30.191 1.00 83.19 247 LEU A CA 1
ATOM 1891 C C . LEU A 1 247 ? -12.336 -21.378 31.065 1.00 83.19 247 LEU A C 1
ATOM 1893 O O . LEU A 1 247 ? -11.663 -22.270 30.533 1.00 83.19 247 LEU A O 1
ATOM 1897 N N . PRO A 1 248 ? -12.398 -21.233 32.402 1.00 81.38 248 PRO A N 1
ATOM 1898 C CA . PRO A 1 248 ? -11.739 -22.167 33.297 1.00 81.38 248 PRO A CA 1
ATOM 1899 C C . PRO A 1 248 ? -12.225 -23.585 32.997 1.00 81.38 248 PRO A C 1
ATOM 1901 O O . PRO A 1 248 ? -13.423 -23.827 32.828 1.00 81.38 248 PRO A O 1
ATOM 1904 N N . LEU A 1 249 ? -11.290 -24.532 32.932 1.00 76.56 249 LEU A N 1
ATOM 1905 C CA . LEU A 1 249 ? -11.620 -25.927 32.679 1.00 76.56 249 LEU A CA 1
ATOM 1906 C C . LEU A 1 249 ? -12.395 -26.489 33.878 1.00 76.56 249 LEU A C 1
ATOM 1908 O O . LEU A 1 249 ? -11.815 -26.840 34.906 1.00 76.56 249 LEU A O 1
ATOM 1912 N N . ILE A 1 250 ? -13.714 -26.591 33.745 1.00 68.56 250 ILE A N 1
ATOM 1913 C CA . ILE A 1 250 ? -14.564 -27.251 34.734 1.00 68.56 250 ILE A CA 1
ATOM 1914 C C . ILE A 1 250 ? -14.732 -28.708 34.298 1.00 68.56 250 ILE A C 1
ATOM 1916 O O . ILE A 1 250 ? -15.437 -29.005 33.334 1.00 68.56 250 ILE A O 1
ATOM 1920 N N . PHE A 1 251 ? -14.094 -29.638 35.013 1.00 66.38 251 PHE A N 1
ATOM 1921 C CA . PHE A 1 251 ? -14.381 -31.064 34.861 1.00 66.38 251 PHE A CA 1
ATOM 1922 C C . PHE A 1 251 ? -15.770 -31.357 35.427 1.00 66.38 251 PHE A C 1
ATOM 1924 O O . PHE A 1 251 ? -15.947 -31.491 36.638 1.00 66.38 251 PHE A O 1
ATOM 1931 N N . ASN A 1 252 ? -16.762 -31.468 34.548 1.00 61.53 252 ASN A N 1
ATOM 1932 C CA . ASN A 1 252 ? -18.089 -31.923 34.933 1.00 61.53 252 ASN A CA 1
ATOM 1933 C C . ASN A 1 252 ? -18.054 -33.451 35.090 1.00 61.53 252 ASN A C 1
ATOM 1935 O O . ASN A 1 252 ? -18.262 -34.195 34.131 1.00 61.53 252 ASN A O 1
ATOM 1939 N N . THR A 1 253 ? -17.716 -33.941 36.285 1.00 63.03 253 THR A N 1
ATOM 1940 C CA . THR A 1 253 ? -17.933 -35.353 36.606 1.00 63.03 253 THR A CA 1
ATOM 1941 C C . THR A 1 253 ? -19.445 -35.586 36.700 1.00 63.03 253 THR A C 1
ATOM 1943 O O . THR A 1 253 ? -20.130 -34.838 37.400 1.00 63.03 253 THR A O 1
ATOM 1946 N N . PRO A 1 254 ? -20.013 -36.589 36.003 1.00 62.12 254 PRO A N 1
ATOM 1947 C CA . PRO A 1 254 ? -21.430 -36.900 36.133 1.00 62.12 254 PRO A CA 1
ATOM 1948 C C . PRO A 1 254 ? -21.763 -37.168 37.604 1.00 62.12 254 PRO A C 1
ATOM 1950 O O . PRO A 1 254 ? -21.212 -38.083 38.220 1.00 62.12 254 PRO A O 1
ATOM 1953 N N . MET A 1 255 ? -22.646 -36.354 38.185 1.00 58.78 255 MET A N 1
ATOM 1954 C CA . MET A 1 255 ? -23.143 -36.566 39.539 1.00 58.78 255 MET A CA 1
ATOM 1955 C C . MET A 1 255 ? -23.896 -37.903 39.613 1.00 58.78 255 MET A C 1
ATOM 1957 O O . MET A 1 255 ? -25.006 -38.022 39.109 1.00 58.78 255 MET A O 1
ATOM 1961 N N . GLY A 1 256 ? -23.291 -38.876 40.300 1.00 52.25 256 GLY A N 1
ATOM 1962 C CA . GLY A 1 256 ? -23.963 -39.983 40.983 1.00 52.25 256 GLY A CA 1
ATOM 1963 C C . GLY A 1 256 ? -24.388 -41.186 40.133 1.00 52.25 256 GLY A C 1
ATOM 1964 O O . GLY A 1 256 ? -25.404 -41.159 39.450 1.00 52.25 256 GLY A O 1
ATOM 1965 N N . SER A 1 257 ? -23.724 -42.325 40.350 1.00 54.69 257 SER A N 1
ATOM 1966 C CA . SER A 1 257 ? -24.471 -43.575 40.530 1.00 54.69 257 SER A CA 1
ATOM 1967 C C . SER A 1 257 ? -24.261 -44.028 41.972 1.00 54.69 257 SER A C 1
ATOM 1969 O O . SER A 1 257 ? -23.136 -44.265 42.407 1.00 54.69 257 SER A O 1
ATOM 1971 N N . THR A 1 258 ? -25.337 -44.063 42.753 1.00 50.00 258 THR A N 1
ATOM 1972 C CA . THR A 1 258 ? -25.384 -44.843 43.986 1.00 50.00 258 THR A CA 1
ATOM 1973 C C . THR A 1 258 ? -25.405 -46.317 43.589 1.00 50.00 258 THR A C 1
ATOM 1975 O O . THR A 1 258 ? -26.319 -46.752 42.890 1.00 50.00 258 THR A O 1
ATOM 1978 N N . ILE A 1 259 ? -24.406 -47.087 44.022 1.00 43.66 259 ILE A N 1
ATOM 1979 C CA . ILE A 1 259 ? -24.498 -48.548 44.075 1.00 43.66 259 ILE A CA 1
ATOM 1980 C C . ILE A 1 259 ? -24.925 -48.935 45.493 1.00 43.66 259 ILE A C 1
ATOM 1982 O O . ILE A 1 259 ? -24.448 -48.353 46.467 1.00 43.66 259 ILE A O 1
ATOM 1986 N N . ALA A 1 260 ? -25.903 -49.841 45.528 1.00 41.69 260 ALA A N 1
ATOM 1987 C CA . ALA A 1 260 ? -26.632 -50.350 46.685 1.00 41.69 260 ALA A CA 1
ATOM 1988 C C . ALA A 1 260 ? -25.756 -51.055 47.731 1.00 41.69 260 ALA A C 1
ATOM 1990 O O . ALA A 1 260 ? -24.706 -51.619 47.347 1.00 41.69 260 ALA A O 1
#